Protein AF-A0A7S0ZUS2-F1 (afdb_monomer_lite)

Structure (mmCIF, N/CA/C/O backbone):
data_AF-A0A7S0ZUS2-F1
#
_entry.id   AF-A0A7S0ZUS2-F1
#
loop_
_atom_site.group_PDB
_atom_site.id
_atom_site.type_symbol
_atom_site.label_atom_id
_atom_site.label_alt_id
_atom_site.label_comp_id
_atom_site.label_asym_id
_atom_site.label_entity_id
_atom_site.label_seq_id
_atom_site.pdbx_PDB_ins_code
_atom_site.Cartn_x
_atom_site.Cartn_y
_atom_site.Cartn_z
_atom_site.occupancy
_atom_site.B_iso_or_equiv
_atom_site.auth_seq_id
_atom_site.auth_comp_id
_atom_site.auth_asym_id
_atom_site.auth_atom_id
_atom_site.pdbx_PDB_model_num
ATOM 1 N N . GLY A 1 1 ? -14.903 -11.825 -8.369 1.00 53.22 1 GLY A N 1
ATOM 2 C CA . GLY A 1 1 ? -14.008 -10.663 -8.472 1.00 53.22 1 GLY A CA 1
ATOM 3 C C . GLY A 1 1 ? -14.144 -10.050 -9.844 1.00 53.22 1 GLY A C 1
ATOM 4 O O . GLY A 1 1 ? -14.218 -10.790 -10.822 1.00 53.22 1 GLY A O 1
ATOM 5 N N . GLU A 1 2 ? -14.219 -8.728 -9.891 1.00 61.31 2 GLU A N 1
ATOM 6 C CA . GLU A 1 2 ? -14.241 -7.915 -11.107 1.00 61.31 2 GLU A CA 1
ATOM 7 C C . GLU A 1 2 ? -12.804 -7.613 -11.566 1.00 61.31 2 GLU A C 1
ATOM 9 O O . GLU A 1 2 ? -11.879 -7.609 -10.755 1.00 61.31 2 GLU A O 1
ATOM 14 N N . LYS A 1 3 ? -12.594 -7.421 -12.872 1.00 68.38 3 LYS A N 1
ATOM 15 C CA . LYS A 1 3 ? -11.311 -6.984 -13.438 1.00 68.38 3 LYS A CA 1
ATOM 16 C C . LYS A 1 3 ? -11.538 -5.675 -14.172 1.00 68.38 3 LYS A C 1
ATOM 18 O O . LYS A 1 3 ? -12.386 -5.637 -15.059 1.00 68.38 3 LYS A O 1
ATOM 23 N N . PHE A 1 4 ? -10.749 -4.664 -13.844 1.00 72.44 4 PHE A N 1
ATOM 24 C CA . PHE A 1 4 ? -10.819 -3.345 -14.457 1.00 72.44 4 PHE A CA 1
ATOM 25 C C . PHE A 1 4 ? -9.418 -2.759 -14.615 1.00 72.44 4 PHE A C 1
ATOM 27 O O . PHE A 1 4 ? -8.465 -3.209 -13.978 1.00 72.44 4 PHE A O 1
ATOM 34 N N . ASP A 1 5 ? -9.304 -1.776 -15.497 1.00 78.56 5 ASP A N 1
ATOM 35 C CA . ASP A 1 5 ? -8.063 -1.062 -15.763 1.00 78.56 5 ASP A CA 1
ATOM 36 C C . ASP A 1 5 ? -8.089 0.307 -15.088 1.00 78.56 5 ASP A C 1
ATOM 38 O O . ASP A 1 5 ? -9.139 0.944 -15.011 1.00 78.56 5 ASP A O 1
ATOM 42 N N . LEU A 1 6 ? -6.927 0.770 -14.626 1.00 81.50 6 LEU A N 1
ATOM 43 C CA . LEU A 1 6 ? -6.796 2.092 -14.027 1.00 81.50 6 LEU A CA 1
ATOM 44 C C . LEU A 1 6 ? -6.519 3.146 -15.093 1.00 81.50 6 LEU A C 1
ATOM 46 O O . LEU A 1 6 ? -5.533 3.057 -15.828 1.00 81.50 6 LEU A O 1
ATOM 50 N N . TRP A 1 7 ? -7.352 4.179 -15.110 1.00 83.12 7 TRP A N 1
ATOM 51 C CA . TRP A 1 7 ? -7.191 5.347 -15.976 1.00 83.12 7 TRP A CA 1
ATOM 52 C C . TRP A 1 7 ? -7.196 6.659 -15.190 1.00 83.12 7 TRP A C 1
ATOM 54 O O . TRP A 1 7 ? -6.573 7.638 -15.603 1.00 83.12 7 TRP A O 1
ATOM 64 N N . LYS A 1 8 ? -7.848 6.682 -14.023 1.00 87.12 8 LYS A N 1
ATOM 65 C CA . LYS A 1 8 ? -7.823 7.811 -13.097 1.00 87.12 8 LYS A CA 1
ATOM 66 C C . LYS A 1 8 ? -6.489 7.856 -12.351 1.00 87.12 8 LYS A C 1
ATOM 68 O O . LYS A 1 8 ? -6.209 7.004 -11.513 1.00 87.12 8 LYS A O 1
ATOM 73 N N . LEU A 1 9 ? -5.689 8.876 -12.651 1.00 90.56 9 LEU A N 1
ATOM 74 C CA . LEU A 1 9 ? -4.400 9.130 -12.006 1.00 90.56 9 LEU A CA 1
ATOM 75 C C . LEU A 1 9 ? -4.561 9.805 -10.633 1.00 90.56 9 LEU A C 1
ATOM 77 O O . LEU A 1 9 ? -5.569 10.461 -10.359 1.00 90.56 9 LEU A O 1
ATOM 81 N N . GLY A 1 10 ? -3.520 9.704 -9.809 1.00 94.44 10 GLY A N 1
ATOM 82 C CA . GLY A 1 10 ? -3.451 10.278 -8.469 1.00 94.44 10 GLY A CA 1
ATOM 83 C C . GLY A 1 10 ? -4.029 9.368 -7.387 1.00 94.44 10 GLY A C 1
ATOM 84 O O . GLY A 1 10 ? -4.270 8.180 -7.600 1.00 94.44 10 GLY A O 1
ATOM 85 N N . TRP A 1 11 ? -4.238 9.936 -6.200 1.00 95.62 11 TRP A N 1
ATOM 86 C CA . TRP A 1 11 ? -4.764 9.206 -5.050 1.00 95.62 11 TRP A CA 1
ATOM 87 C C . TRP A 1 11 ? -6.222 8.803 -5.251 1.00 95.62 11 TRP A C 1
ATOM 89 O O . TRP A 1 11 ? -7.086 9.643 -5.509 1.00 95.62 11 TRP A O 1
ATOM 99 N N . SER A 1 12 ? -6.486 7.510 -5.097 1.00 93.81 12 SER A N 1
ATOM 100 C CA . SER A 1 12 ? -7.824 6.929 -5.180 1.00 93.81 12 SER A CA 1
ATOM 101 C C . SER A 1 12 ? -8.050 5.903 -4.077 1.00 93.81 12 SER A C 1
ATOM 103 O O . SER A 1 12 ? -7.110 5.260 -3.612 1.00 93.81 12 SER A O 1
ATOM 105 N N . THR A 1 13 ? -9.304 5.757 -3.652 1.00 94.50 13 THR A N 1
ATOM 106 C CA . THR A 1 13 ? -9.701 4.821 -2.594 1.00 94.50 13 THR A CA 1
ATOM 107 C C . THR A 1 13 ? -9.953 3.436 -3.177 1.00 94.50 13 THR A C 1
ATOM 109 O O . THR A 1 13 ? -10.892 3.232 -3.945 1.00 94.50 13 THR A O 1
ATOM 112 N N . PHE A 1 14 ? -9.123 2.474 -2.781 1.00 92.75 14 PHE A N 1
ATOM 113 C CA . PHE A 1 14 ? -9.268 1.072 -3.168 1.00 92.75 14 PHE A CA 1
ATOM 114 C C . PHE A 1 14 ? -10.209 0.340 -2.227 1.00 92.75 14 PHE A C 1
ATOM 116 O O . PHE A 1 14 ? -11.041 -0.432 -2.689 1.00 92.75 14 PHE A O 1
ATOM 123 N N . LEU A 1 15 ? -10.109 0.612 -0.927 1.00 93.81 15 LEU A N 1
ATOM 124 C CA . LEU A 1 15 ? -10.977 0.021 0.080 1.00 93.81 15 LEU A CA 1
ATOM 125 C C . LEU A 1 15 ? -11.274 1.032 1.184 1.00 93.81 15 LEU A C 1
ATOM 127 O O . LEU A 1 15 ? -10.367 1.734 1.630 1.00 93.81 15 LEU A O 1
ATOM 131 N N . GLN A 1 16 ? -12.516 1.057 1.660 1.00 95.25 16 GLN A N 1
ATOM 132 C CA . GLN A 1 16 ? -12.893 1.770 2.876 1.00 95.25 16 GLN A CA 1
ATOM 133 C C . GLN A 1 16 ? -13.862 0.944 3.724 1.00 95.25 16 GLN A C 1
ATOM 135 O O . GLN A 1 16 ? -14.785 0.326 3.195 1.00 95.25 16 GLN A O 1
ATOM 140 N N . VAL A 1 17 ? -13.677 0.971 5.041 1.00 94.88 17 VAL A N 1
ATOM 141 C CA . VAL A 1 17 ? -14.567 0.361 6.030 1.00 94.88 17 VAL A CA 1
ATOM 142 C C . VAL A 1 17 ? -14.932 1.411 7.079 1.00 94.88 17 VAL A C 1
ATOM 144 O O . VAL A 1 17 ? -14.016 1.963 7.690 1.00 94.88 17 VAL A O 1
ATOM 147 N N . PRO A 1 18 ? -16.224 1.674 7.334 1.00 94.19 18 PRO A N 1
ATOM 148 C CA . PRO A 1 18 ? -17.371 1.305 6.499 1.00 94.19 18 PRO A CA 1
ATOM 149 C C . PRO A 1 18 ? -17.374 2.057 5.150 1.00 94.19 18 PRO A C 1
ATOM 151 O O . PRO A 1 18 ? -16.659 3.044 4.967 1.00 94.19 18 PRO A O 1
ATOM 154 N N . GLN A 1 19 ? -18.213 1.613 4.207 1.00 91.31 19 GLN A N 1
ATOM 155 C CA . GLN A 1 19 ? -18.373 2.210 2.871 1.00 91.31 19 GLN A CA 1
ATOM 156 C C . GLN A 1 19 ? -18.590 3.723 2.932 1.00 91.31 19 GLN A C 1
ATOM 158 O O . GLN A 1 19 ? -18.008 4.469 2.153 1.00 91.31 19 GLN A O 1
ATOM 163 N N . GLN A 1 20 ? -19.423 4.171 3.867 1.00 88.19 20 GLN A N 1
ATOM 164 C CA . GLN A 1 20 ? -19.681 5.579 4.115 1.00 88.19 20 GLN A CA 1
ATOM 165 C C . GLN A 1 20 ? -19.354 5.874 5.568 1.00 88.19 20 GLN A C 1
ATOM 167 O O . GLN A 1 20 ? -19.869 5.217 6.470 1.00 88.19 20 GLN A O 1
ATOM 172 N N . ALA A 1 21 ? -18.496 6.863 5.770 1.00 87.69 21 ALA A N 1
ATOM 173 C CA . ALA A 1 21 ? -18.167 7.408 7.072 1.00 87.69 21 ALA A CA 1
ATOM 174 C C . ALA A 1 21 ? -18.732 8.831 7.142 1.00 87.69 21 ALA A C 1
ATOM 176 O O . ALA A 1 21 ? -18.602 9.593 6.182 1.00 87.69 21 ALA A O 1
ATOM 177 N N . GLU A 1 22 ? -19.392 9.179 8.246 1.00 85.44 22 GLU A N 1
ATOM 178 C CA . GLU A 1 22 ? -19.911 10.538 8.450 1.00 85.44 22 GLU A CA 1
ATOM 179 C C . GLU A 1 22 ? -18.778 11.510 8.794 1.00 85.44 22 GLU A C 1
ATOM 181 O O . GLU A 1 22 ? -18.793 12.672 8.385 1.00 85.44 22 GLU A O 1
ATOM 186 N N . THR A 1 23 ? -17.773 11.016 9.518 1.00 87.19 23 THR A N 1
ATOM 187 C CA . THR A 1 23 ? -16.556 11.740 9.873 1.00 87.19 23 THR A CA 1
ATOM 188 C C . THR A 1 23 ? -15.317 10.875 9.651 1.00 87.19 23 THR A C 1
ATOM 190 O O . THR A 1 23 ? -15.394 9.647 9.640 1.00 87.19 23 THR A O 1
ATOM 193 N N . ASP A 1 24 ? -14.142 11.502 9.551 1.00 82.38 24 ASP A N 1
ATOM 194 C CA . ASP A 1 24 ? -12.864 10.781 9.420 1.00 82.38 24 ASP A CA 1
ATOM 195 C C . ASP A 1 24 ? -12.597 9.819 10.594 1.00 82.38 24 ASP A C 1
ATOM 197 O O . ASP A 1 24 ? -11.909 8.814 10.432 1.00 82.38 24 ASP A O 1
ATOM 201 N N . ASN A 1 25 ? -13.174 10.085 11.773 1.00 84.75 25 ASN A N 1
ATOM 202 C CA . ASN A 1 25 ? -13.042 9.217 12.946 1.00 84.75 25 ASN A CA 1
ATOM 203 C C . ASN A 1 25 ? -13.859 7.921 12.831 1.00 84.75 25 ASN A C 1
ATOM 205 O O . ASN A 1 25 ? -13.558 6.950 13.526 1.00 84.75 25 ASN A O 1
ATOM 209 N N . ASP A 1 26 ? -14.875 7.897 11.966 1.00 90.94 26 ASP A N 1
ATOM 210 C CA . ASP A 1 26 ? -15.717 6.718 11.743 1.00 90.94 26 ASP A CA 1
ATOM 211 C C . ASP A 1 26 ? -15.072 5.736 10.757 1.00 90.94 26 ASP A C 1
ATOM 213 O O . ASP A 1 26 ? -15.492 4.582 10.655 1.00 90.94 26 ASP A O 1
ATOM 217 N N . VAL A 1 27 ? -14.021 6.173 10.055 1.00 94.19 27 VAL A N 1
ATOM 218 C CA . VAL A 1 27 ? -13.238 5.332 9.154 1.00 94.19 27 VAL A CA 1
ATOM 219 C C . VAL A 1 27 ? -12.406 4.351 9.979 1.00 94.19 27 VAL A C 1
ATOM 221 O O . VAL A 1 27 ? -11.473 4.712 10.698 1.00 94.19 27 VAL A O 1
ATOM 224 N N . LYS A 1 28 ? -12.743 3.070 9.865 1.00 95.25 28 LYS A N 1
ATOM 225 C CA . LYS A 1 28 ? -12.054 1.956 10.522 1.00 95.25 28 LYS A CA 1
ATOM 226 C C . LYS A 1 28 ? -10.822 1.528 9.756 1.00 95.25 28 LYS A C 1
ATOM 228 O O . LYS A 1 28 ? -9.754 1.413 10.349 1.00 95.25 28 LYS A O 1
ATOM 233 N N . LEU A 1 29 ? -10.962 1.375 8.446 1.00 95.81 29 LEU A N 1
ATOM 234 C CA . LEU A 1 29 ? -9.872 1.042 7.542 1.00 95.81 29 LEU A CA 1
ATOM 235 C C . LEU A 1 29 ? -10.039 1.830 6.249 1.00 95.81 29 LEU A C 1
ATOM 237 O O . LEU A 1 29 ? -11.119 1.856 5.667 1.00 95.81 29 LEU A O 1
ATOM 241 N N . LEU A 1 30 ? -8.959 2.435 5.784 1.00 96.38 30 LEU A N 1
ATOM 242 C CA . LEU A 1 30 ? -8.878 3.117 4.507 1.00 96.38 30 LEU A CA 1
ATOM 243 C C . LEU A 1 30 ? -7.597 2.681 3.809 1.00 96.38 30 LEU A C 1
ATOM 245 O O . LEU A 1 30 ? -6.512 2.811 4.368 1.00 96.38 30 LEU A O 1
ATOM 249 N N . ILE A 1 31 ? -7.736 2.181 2.585 1.00 96.88 31 ILE A N 1
ATOM 250 C CA . ILE A 1 31 ? -6.628 1.817 1.706 1.00 96.88 31 ILE A CA 1
ATOM 251 C C . ILE A 1 31 ? -6.726 2.688 0.462 1.00 96.88 31 ILE A C 1
ATOM 253 O O . ILE A 1 31 ? -7.666 2.574 -0.331 1.00 96.88 31 ILE A O 1
ATOM 257 N N . GLN A 1 32 ? -5.740 3.558 0.284 1.00 97.00 32 GLN A N 1
ATOM 258 C CA . GLN A 1 32 ? -5.619 4.427 -0.877 1.00 97.00 32 GLN A CA 1
ATOM 259 C C . GLN A 1 32 ? -4.384 4.060 -1.684 1.00 97.00 32 GLN A C 1
ATOM 261 O O . GLN A 1 32 ? -3.355 3.678 -1.132 1.00 97.00 32 GLN A O 1
ATOM 266 N N . GLY A 1 33 ? -4.484 4.212 -2.997 1.00 96.69 33 GLY A N 1
ATOM 267 C CA . GLY A 1 33 ? -3.384 3.998 -3.923 1.00 96.69 33 GLY A CA 1
ATOM 268 C C . GLY A 1 33 ? -3.118 5.254 -4.741 1.00 96.69 33 GLY A C 1
ATOM 269 O O . GLY A 1 33 ? -4.060 5.877 -5.233 1.00 96.69 33 GLY A O 1
ATOM 270 N N . ASN A 1 34 ? -1.849 5.629 -4.887 1.00 96.44 34 ASN A N 1
ATOM 271 C CA . ASN A 1 34 ? -1.426 6.665 -5.820 1.00 96.44 34 ASN A CA 1
ATOM 272 C C . ASN A 1 34 ? -1.200 6.038 -7.194 1.00 96.44 34 ASN A C 1
ATOM 274 O O . ASN A 1 34 ? -0.233 5.301 -7.402 1.00 96.44 34 ASN A O 1
ATOM 278 N N . VAL A 1 35 ? -2.097 6.344 -8.122 1.00 93.12 35 VAL A N 1
ATOM 279 C CA . VAL A 1 35 ? -2.081 5.805 -9.476 1.00 93.12 35 VAL A CA 1
ATOM 280 C C . VAL A 1 35 ? -1.218 6.689 -10.375 1.00 93.12 35 VAL A C 1
ATOM 282 O O . VAL A 1 35 ? -1.471 7.887 -10.513 1.00 93.12 35 VAL A O 1
ATOM 285 N N . GLN A 1 36 ? -0.210 6.102 -11.013 1.00 91.00 36 GLN A N 1
ATOM 286 C CA . GLN A 1 36 ? 0.693 6.778 -11.940 1.00 91.00 36 GLN A CA 1
ATOM 287 C C . GLN A 1 36 ? 0.546 6.219 -13.351 1.00 91.00 36 GLN A C 1
ATOM 289 O O . GLN A 1 36 ? 0.242 5.044 -13.560 1.00 91.00 36 GLN A O 1
ATOM 294 N N . ARG A 1 37 ? 0.752 7.085 -14.346 1.00 87.94 37 ARG A N 1
ATOM 295 C CA . ARG A 1 37 ? 0.717 6.684 -15.755 1.00 87.94 37 ARG A CA 1
ATOM 296 C C . ARG A 1 37 ? 1.811 5.652 -16.012 1.00 87.94 37 ARG A C 1
ATOM 298 O O . ARG A 1 37 ? 2.938 5.855 -15.574 1.00 87.94 37 ARG A O 1
ATOM 305 N N . PHE A 1 38 ? 1.485 4.613 -16.777 1.00 83.25 38 PHE A N 1
ATOM 306 C CA . PHE A 1 38 ? 2.446 3.613 -17.233 1.00 83.25 38 PHE A CA 1
ATOM 307 C C . PHE A 1 38 ? 3.691 4.245 -17.872 1.00 83.25 38 PHE A C 1
ATOM 309 O 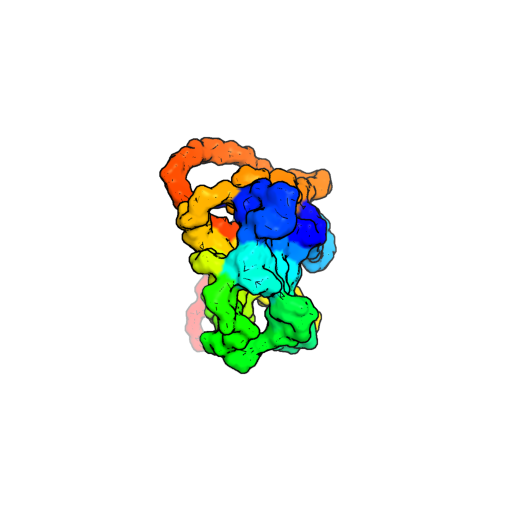O . PHE A 1 38 ? 3.595 5.245 -18.589 1.00 83.25 38 PHE A O 1
ATOM 316 N N . TRP A 1 39 ? 4.864 3.666 -17.619 1.00 75.50 39 TRP A N 1
ATOM 317 C CA . TRP A 1 39 ? 6.116 4.163 -18.186 1.00 75.50 39 TRP A CA 1
ATOM 318 C C . TRP A 1 39 ? 6.195 3.908 -19.698 1.00 75.50 39 TRP A C 1
ATOM 320 O O . TRP A 1 39 ? 5.766 2.878 -20.213 1.00 75.50 39 TRP A O 1
ATOM 330 N N . GLY A 1 40 ? 6.804 4.843 -20.427 1.00 73.19 40 GLY A N 1
ATOM 331 C CA . GLY A 1 40 ? 6.972 4.760 -21.880 1.00 73.19 40 GLY A CA 1
ATOM 332 C C . GLY A 1 40 ? 5.994 5.640 -22.660 1.00 73.19 40 GLY A C 1
ATOM 333 O O . GLY A 1 40 ? 5.411 6.578 -22.126 1.00 73.19 40 GLY A O 1
ATOM 334 N N . SER A 1 41 ? 5.876 5.376 -23.962 1.00 73.12 41 SER A N 1
ATOM 335 C CA . SER A 1 41 ? 5.109 6.201 -24.907 1.00 73.12 41 SER A CA 1
ATOM 336 C C . SER A 1 41 ? 3.747 5.617 -25.293 1.00 73.12 41 SER A C 1
ATOM 338 O O . SER A 1 41 ? 3.080 6.167 -26.167 1.00 73.12 41 SER A O 1
ATOM 3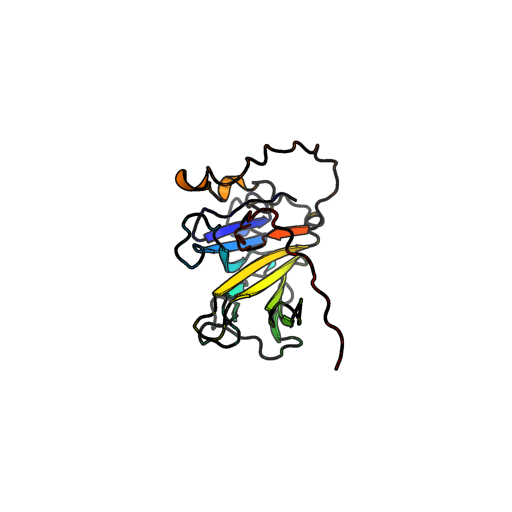40 N N . ASP A 1 42 ? 3.342 4.494 -24.694 1.00 78.44 42 ASP A N 1
ATOM 341 C CA . ASP A 1 42 ? 2.039 3.888 -24.966 1.00 78.44 42 ASP A CA 1
ATOM 342 C C . ASP A 1 42 ? 0.960 4.581 -24.126 1.00 78.44 42 ASP A C 1
ATOM 344 O O . ASP A 1 42 ? 0.769 4.279 -22.949 1.00 78.44 42 ASP A O 1
ATOM 348 N N . GLU A 1 43 ? 0.257 5.535 -24.735 1.00 76.56 43 GLU A N 1
ATOM 349 C CA . GLU A 1 43 ? -0.847 6.263 -24.096 1.00 76.56 43 GLU A CA 1
ATOM 350 C C . GLU A 1 43 ? -2.031 5.354 -23.729 1.00 76.56 43 GLU A C 1
ATOM 352 O O . GLU A 1 43 ? -2.868 5.748 -22.918 1.00 76.56 43 GLU A O 1
ATOM 357 N N . CYS A 1 44 ? -2.070 4.132 -24.275 1.00 80.62 44 CYS A N 1
ATOM 358 C CA . CYS A 1 44 ? -3.104 3.134 -24.032 1.00 80.62 44 CYS A CA 1
ATOM 359 C C . CYS A 1 44 ? -2.691 2.039 -23.045 1.00 80.62 44 CYS A C 1
ATOM 361 O O . CYS A 1 44 ? -3.454 1.089 -22.828 1.00 80.62 44 CYS A O 1
ATOM 363 N N . ALA A 1 45 ? -1.508 2.144 -22.440 1.00 78.12 45 ALA A N 1
ATOM 364 C CA . ALA A 1 45 ? -1.134 1.262 -21.350 1.00 78.12 45 ALA A CA 1
ATOM 365 C C . ALA A 1 45 ? -1.879 1.665 -20.059 1.00 78.12 45 ALA A C 1
ATOM 367 O O . ALA A 1 45 ? -1.926 2.853 -19.724 1.00 78.12 45 ALA A O 1
ATOM 368 N N . PRO A 1 46 ? -2.470 0.697 -19.332 1.00 75.75 46 PRO A N 1
ATOM 369 C CA . PRO A 1 46 ? -3.178 0.982 -18.091 1.00 75.75 46 PRO A CA 1
ATOM 370 C C . PRO A 1 46 ? -2.210 1.522 -17.035 1.00 75.75 46 PRO A C 1
ATOM 372 O O . PRO A 1 46 ? -1.055 1.103 -16.963 1.00 75.75 46 PRO A O 1
ATOM 375 N N . ALA A 1 47 ? -2.690 2.452 -16.215 1.00 88.00 47 ALA A N 1
ATOM 376 C CA . ALA A 1 47 ? -1.919 3.022 -15.121 1.00 88.00 47 ALA A CA 1
ATOM 377 C C . ALA A 1 47 ? -1.578 1.966 -14.050 1.00 88.00 47 ALA A C 1
ATOM 379 O O . ALA A 1 47 ? -2.183 0.894 -13.992 1.00 88.00 47 ALA A O 1
ATOM 380 N N . PHE A 1 48 ? -0.610 2.277 -13.191 1.00 89.31 48 PHE A N 1
ATOM 381 C CA . PHE A 1 48 ? -0.121 1.380 -12.141 1.00 89.31 48 PHE A CA 1
ATOM 382 C C . PHE A 1 48 ? -0.108 2.074 -10.778 1.00 89.31 48 PHE A C 1
ATOM 384 O O . PHE A 1 48 ? -0.227 3.298 -10.695 1.00 89.31 48 PHE A O 1
ATOM 391 N N . LEU A 1 49 ? 0.041 1.300 -9.703 1.00 92.94 49 LEU A N 1
ATOM 392 C CA . LEU A 1 49 ? 0.198 1.849 -8.358 1.00 92.94 49 LEU A CA 1
ATOM 393 C C . LEU A 1 49 ? 1.662 2.090 -8.009 1.00 92.94 49 LEU A C 1
ATOM 395 O O . LEU A 1 49 ? 2.462 1.161 -8.014 1.00 92.94 49 LEU A O 1
ATOM 399 N N . ASP A 1 50 ? 1.976 3.329 -7.647 1.00 94.38 50 ASP A N 1
ATOM 400 C CA . ASP A 1 50 ? 3.307 3.737 -7.178 1.00 94.38 50 ASP A CA 1
ATOM 401 C C . ASP A 1 50 ? 3.396 3.741 -5.644 1.00 94.38 50 ASP A C 1
ATOM 403 O O . ASP A 1 50 ? 4.423 3.431 -5.041 1.00 94.38 50 ASP A O 1
ATOM 407 N N . GLN A 1 51 ? 2.299 4.106 -4.976 1.00 97.31 51 GLN A N 1
ATOM 408 C CA . GLN A 1 51 ? 2.251 4.186 -3.518 1.00 97.31 51 GLN A CA 1
ATOM 409 C C . GLN A 1 51 ? 0.940 3.652 -2.980 1.00 97.31 51 GLN A C 1
ATOM 411 O O . GLN A 1 51 ? -0.106 3.802 -3.611 1.00 97.31 51 GLN A O 1
ATOM 416 N N . VAL A 1 52 ? 1.003 3.098 -1.775 1.00 97.94 52 VAL A N 1
ATOM 417 C CA . VAL A 1 52 ? -0.163 2.682 -0.998 1.00 97.94 52 VAL A CA 1
ATOM 418 C C . VAL A 1 52 ? -0.134 3.406 0.338 1.00 97.94 52 VAL A C 1
ATOM 420 O O . VAL A 1 52 ? 0.912 3.487 0.976 1.00 97.94 52 VAL A O 1
ATOM 423 N N . HIS A 1 53 ? -1.273 3.947 0.752 1.00 98.19 53 HIS A N 1
ATOM 424 C CA . HIS A 1 53 ? -1.468 4.591 2.043 1.00 98.19 53 HIS A CA 1
ATOM 425 C C . HIS A 1 53 ? -2.600 3.886 2.787 1.00 98.19 53 HIS A C 1
ATOM 427 O O . HIS A 1 53 ? -3.686 3.703 2.236 1.00 98.19 53 HIS A O 1
ATOM 433 N N . ILE A 1 54 ? -2.325 3.471 4.022 1.00 97.75 54 ILE A N 1
ATOM 434 C CA . ILE A 1 54 ? -3.240 2.717 4.874 1.00 97.75 54 ILE A CA 1
ATOM 435 C C . ILE A 1 54 ? -3.416 3.474 6.188 1.00 97.75 54 ILE A C 1
ATOM 437 O O . ILE A 1 54 ? -2.437 3.837 6.845 1.00 97.75 54 ILE A O 1
ATOM 441 N N . SER A 1 55 ? -4.668 3.721 6.560 1.00 96.56 55 SER A N 1
ATOM 442 C CA . SER A 1 55 ? -5.041 4.454 7.772 1.00 96.56 55 SER A CA 1
ATOM 443 C C . SER A 1 55 ? -6.410 4.012 8.302 1.00 96.56 55 SER A C 1
ATOM 445 O O . SER A 1 55 ? -7.070 3.149 7.722 1.00 96.56 55 SER A O 1
ATOM 447 N N . GLY A 1 56 ? -6.833 4.600 9.422 1.00 94.81 56 GLY A N 1
ATOM 448 C CA . GLY A 1 56 ? -8.139 4.371 10.045 1.00 94.81 56 GLY A CA 1
ATOM 449 C C . GLY A 1 56 ? -8.024 4.027 11.528 1.00 94.81 56 GLY A C 1
ATOM 450 O O . GLY A 1 56 ? -6.932 3.808 12.057 1.00 94.81 56 GLY A O 1
ATOM 451 N N . SER A 1 57 ? -9.157 3.983 12.224 1.00 94.75 57 SER A N 1
ATOM 452 C CA . SER A 1 57 ? -9.184 3.708 13.665 1.00 94.75 57 SER A CA 1
ATOM 453 C C . SER A 1 57 ? -8.720 2.290 14.023 1.00 94.75 57 SER A C 1
ATOM 455 O O . SER A 1 57 ? -8.139 2.102 15.093 1.00 94.75 57 SER A O 1
ATOM 457 N N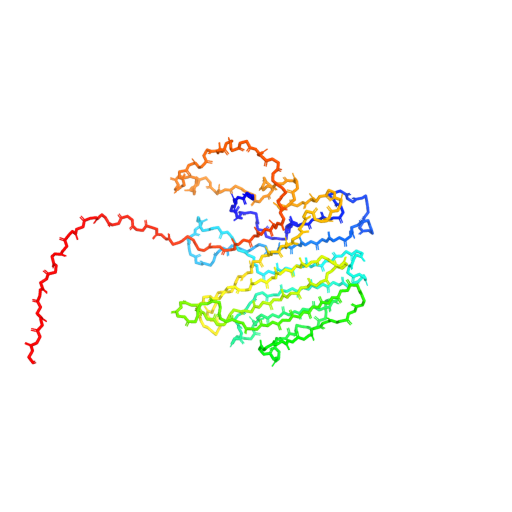 . TRP A 1 58 ? -8.866 1.303 13.127 1.00 94.94 58 TRP A N 1
ATOM 458 C CA . TRP A 1 58 ? -8.309 -0.042 13.326 1.00 94.94 58 TRP A CA 1
ATOM 459 C C . TRP A 1 58 ? -6.787 -0.076 13.292 1.00 94.94 58 TRP A C 1
ATOM 461 O O . TRP A 1 58 ? -6.207 -0.973 13.888 1.00 94.94 58 TRP A O 1
ATOM 471 N N . ALA A 1 59 ? -6.134 0.916 12.683 1.00 94.06 59 ALA A N 1
ATOM 472 C CA . ALA A 1 59 ? -4.683 1.061 12.747 1.00 94.06 59 ALA A CA 1
ATOM 473 C C . ALA A 1 59 ? -4.204 1.707 14.062 1.00 94.06 59 ALA A C 1
ATOM 475 O O . ALA A 1 59 ? -3.015 1.961 14.224 1.00 94.06 59 ALA A O 1
ATOM 476 N N . GLY A 1 60 ? -5.099 2.014 15.011 1.00 91.19 60 GLY A N 1
ATOM 477 C CA . GLY A 1 60 ? -4.720 2.588 16.305 1.00 91.19 60 GLY A CA 1
ATOM 478 C C . GLY A 1 60 ? -4.076 3.974 16.193 1.00 91.19 60 GLY A C 1
ATOM 479 O O . GLY A 1 60 ? -3.104 4.254 16.891 1.00 91.19 60 GLY A O 1
ATOM 480 N N . ASN A 1 61 ? -4.602 4.832 15.311 1.00 86.94 61 ASN A N 1
ATOM 481 C CA . ASN A 1 61 ? -4.052 6.151 14.951 1.00 86.94 61 ASN A CA 1
ATOM 482 C C . ASN A 1 61 ? -2.679 6.116 14.262 1.00 86.94 61 ASN A C 1
ATOM 484 O O . ASN A 1 61 ? -2.024 7.154 14.167 1.00 86.94 61 ASN A O 1
ATOM 488 N N . ARG A 1 62 ? -2.248 4.950 13.776 1.00 95.38 62 ARG A N 1
ATOM 489 C CA . ARG A 1 62 ? -1.069 4.842 12.920 1.00 95.38 62 ARG A CA 1
ATOM 490 C C . ARG A 1 62 ? -1.433 5.069 11.465 1.00 95.38 62 ARG A C 1
ATOM 492 O O . ARG A 1 62 ? -2.527 4.711 11.024 1.00 95.38 62 ARG A O 1
ATOM 499 N N . THR A 1 63 ? -0.489 5.607 10.708 1.00 96.94 63 THR A N 1
ATOM 500 C CA . THR A 1 63 ? -0.554 5.600 9.246 1.00 96.94 63 THR A CA 1
ATOM 501 C C . THR A 1 63 ? 0.623 4.834 8.675 1.00 96.94 63 THR A C 1
ATOM 503 O O . THR A 1 63 ? 1.747 4.916 9.173 1.00 96.94 63 THR A O 1
ATOM 506 N N . VAL A 1 64 ? 0.365 4.067 7.620 1.00 98.12 64 VAL A N 1
ATOM 507 C CA . VAL A 1 64 ? 1.391 3.289 6.928 1.00 98.12 64 VAL A CA 1
ATOM 508 C C . VAL A 1 64 ? 1.407 3.703 5.470 1.00 98.12 64 VAL A C 1
ATOM 510 O O . VAL A 1 64 ? 0.373 3.698 4.805 1.00 98.12 64 VAL A O 1
ATOM 513 N N . GLN A 1 65 ? 2.584 4.054 4.963 1.00 98.31 65 GLN A N 1
ATOM 514 C CA . GLN A 1 65 ? 2.790 4.360 3.556 1.00 98.31 65 GLN A CA 1
ATOM 515 C C . GLN A 1 65 ? 3.847 3.434 2.968 1.00 98.31 65 GLN A C 1
ATOM 517 O O . GLN A 1 65 ? 4.922 3.260 3.538 1.00 98.31 65 GLN A O 1
ATOM 522 N N . ILE A 1 66 ? 3.537 2.847 1.819 1.00 98.06 66 ILE A N 1
ATOM 523 C CA . ILE A 1 66 ? 4.397 1.909 1.102 1.00 98.06 66 ILE A CA 1
ATOM 524 C C . ILE A 1 66 ? 4.710 2.521 -0.254 1.00 98.06 66 ILE A C 1
ATOM 526 O O . ILE A 1 66 ? 3.817 3.027 -0.933 1.00 98.06 66 ILE A O 1
ATOM 530 N N . PHE A 1 67 ? 5.984 2.492 -0.625 1.00 97.19 67 PHE A N 1
ATOM 531 C CA . PHE A 1 67 ? 6.505 3.086 -1.850 1.00 97.19 67 PHE A CA 1
ATOM 532 C C . PHE A 1 67 ? 7.064 1.983 -2.742 1.00 97.19 67 PHE A C 1
ATOM 534 O O . PHE A 1 67 ? 7.826 1.149 -2.249 1.00 97.19 67 PHE A O 1
ATOM 541 N N . SER A 1 68 ? 6.737 1.995 -4.035 1.00 94.19 68 SER A N 1
ATOM 542 C CA . SER A 1 68 ? 7.455 1.173 -5.007 1.00 94.19 68 SER A CA 1
ATOM 543 C C . SER A 1 68 ? 8.857 1.705 -5.266 1.00 94.19 68 SER A C 1
ATOM 545 O O . SER A 1 68 ? 9.117 2.907 -5.204 1.00 94.19 68 SER A O 1
ATOM 547 N N . GLY A 1 69 ? 9.760 0.793 -5.605 1.00 91.88 69 GLY A N 1
ATOM 548 C CA . GLY A 1 69 ? 11.115 1.114 -6.011 1.00 91.88 69 GLY A CA 1
ATOM 549 C C . GLY A 1 69 ? 12.008 -0.117 -6.095 1.00 91.88 69 GLY A C 1
ATOM 550 O O . GLY A 1 69 ? 11.873 -1.049 -5.301 1.00 91.88 69 GLY A O 1
ATOM 551 N N . SER A 1 70 ? 12.968 -0.140 -7.019 1.00 88.81 70 SER A N 1
ATOM 552 C CA . SER A 1 70 ? 13.937 -1.241 -7.071 1.00 88.81 70 SER A CA 1
ATOM 553 C C . SER A 1 70 ? 14.688 -1.380 -5.756 1.00 88.81 70 SER A C 1
ATOM 555 O O . SER A 1 70 ? 15.221 -0.420 -5.214 1.00 88.81 70 SER A O 1
ATOM 557 N N . LEU A 1 71 ? 14.802 -2.609 -5.258 1.00 88.25 71 LEU A N 1
ATOM 558 C CA . LEU A 1 71 ? 15.588 -2.908 -4.056 1.00 88.25 71 LEU A CA 1
ATOM 559 C C . LEU A 1 71 ? 17.053 -2.446 -4.166 1.00 88.25 71 LEU A C 1
ATOM 561 O O . LEU A 1 71 ? 17.719 -2.254 -3.153 1.00 88.25 71 LEU A O 1
ATOM 565 N N . GLU A 1 72 ? 17.534 -2.247 -5.393 1.00 84.44 72 GLU A N 1
ATOM 566 C CA . GLU A 1 72 ? 18.904 -1.867 -5.725 1.00 84.44 72 GLU A CA 1
ATOM 567 C C . GLU A 1 72 ? 19.067 -0.371 -6.058 1.00 84.44 72 GLU A C 1
ATOM 569 O O . GLU A 1 72 ? 20.171 0.033 -6.417 1.00 84.44 72 GLU A O 1
ATOM 574 N N . SER A 1 73 ? 18.000 0.437 -6.004 1.00 85.69 73 SER A N 1
ATOM 575 C CA . SER A 1 73 ? 18.057 1.880 -6.284 1.00 85.69 73 SER A CA 1
ATOM 576 C C . SER A 1 73 ? 18.064 2.735 -5.013 1.00 85.69 73 SER A C 1
ATOM 578 O O . SER A 1 73 ? 17.771 2.280 -3.896 1.00 85.69 73 SER A O 1
ATOM 580 N N . GLU A 1 74 ? 18.381 4.020 -5.177 1.00 85.38 74 GLU A N 1
ATOM 581 C CA . GLU A 1 74 ? 18.215 5.023 -4.122 1.00 85.38 74 GLU A CA 1
AT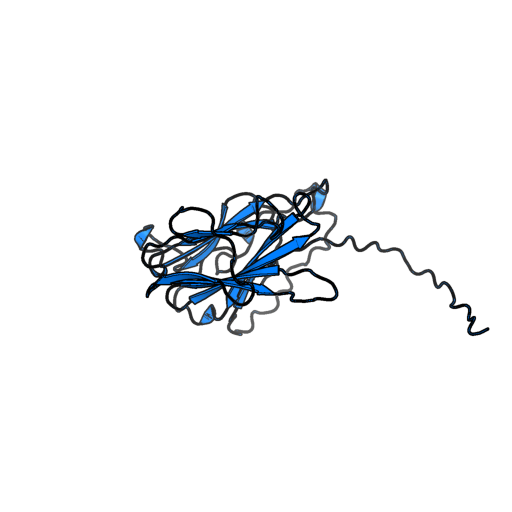OM 582 C C . GLU A 1 74 ? 16.744 5.124 -3.696 1.00 85.38 74 GLU A C 1
ATOM 584 O O . GLU A 1 74 ? 16.428 5.062 -2.501 1.00 85.38 74 GLU A O 1
ATOM 589 N N . ASN A 1 75 ? 15.846 5.171 -4.684 1.00 86.81 75 ASN A N 1
ATOM 590 C CA . ASN A 1 75 ? 14.396 5.130 -4.512 1.00 86.81 75 ASN A CA 1
ATOM 591 C C . ASN A 1 75 ? 13.899 3.683 -4.482 1.00 86.81 75 ASN A C 1
ATOM 593 O O . ASN A 1 75 ? 13.243 3.240 -5.421 1.00 86.81 75 ASN A O 1
ATOM 597 N N . SER A 1 76 ? 14.255 2.943 -3.434 1.00 91.69 76 SER A N 1
ATOM 598 C CA . SER A 1 76 ? 13.862 1.540 -3.286 1.00 91.69 76 SER A CA 1
ATOM 599 C C . SER A 1 76 ? 12.495 1.364 -2.644 1.00 91.69 76 SER A C 1
ATOM 601 O O . SER A 1 76 ? 12.000 2.275 -1.975 1.00 91.69 76 SER A O 1
ATOM 603 N N . PHE A 1 77 ? 11.961 0.141 -2.740 1.00 94.94 77 PHE A N 1
ATOM 604 C CA . PHE A 1 77 ? 10.831 -0.294 -1.933 1.00 94.94 77 PHE A CA 1
ATOM 605 C C . PHE A 1 77 ? 11.063 0.089 -0.475 1.00 94.94 77 PHE A C 1
ATOM 607 O O . PHE A 1 77 ? 12.133 -0.180 0.094 1.00 94.94 77 PHE A O 1
ATOM 614 N N . ALA A 1 78 ? 10.076 0.757 0.107 1.00 96.94 78 ALA A N 1
ATOM 615 C CA . ALA A 1 78 ? 10.184 1.262 1.458 1.00 96.94 78 ALA A CA 1
ATOM 616 C C . ALA A 1 78 ? 8.825 1.373 2.135 1.00 96.94 78 ALA A C 1
ATOM 618 O O . ALA A 1 78 ? 7.797 1.568 1.486 1.00 96.94 78 ALA A O 1
ATOM 619 N N . VAL A 1 79 ? 8.865 1.328 3.461 1.00 98.00 79 VAL A N 1
ATOM 620 C CA . VAL A 1 79 ? 7.725 1.552 4.344 1.00 98.00 79 VAL A CA 1
ATOM 621 C C . VAL A 1 79 ? 8.003 2.787 5.196 1.00 98.00 79 VAL A C 1
ATOM 623 O O . VAL A 1 79 ? 9.101 2.958 5.721 1.00 98.00 79 VAL A O 1
ATOM 626 N N . SER A 1 80 ? 7.021 3.670 5.331 1.00 98.12 80 SER A N 1
ATOM 627 C CA . SER A 1 80 ? 7.026 4.780 6.283 1.00 98.12 80 SER A CA 1
ATOM 628 C C . SER A 1 80 ? 5.855 4.613 7.243 1.00 98.12 80 SER A C 1
ATOM 630 O O . SER A 1 80 ? 4.745 4.288 6.822 1.00 98.12 80 SER A O 1
ATOM 632 N N . ILE A 1 81 ? 6.123 4.830 8.528 1.00 97.94 81 ILE A N 1
ATOM 633 C CA . ILE A 1 81 ? 5.129 4.811 9.601 1.00 97.94 81 ILE A CA 1
ATOM 634 C C . ILE A 1 81 ? 4.959 6.243 10.101 1.00 97.94 81 ILE A C 1
ATOM 636 O O . ILE A 1 81 ? 5.959 6.912 10.366 1.00 97.94 81 ILE A O 1
ATOM 640 N N . ASP A 1 82 ? 3.718 6.711 10.219 1.00 96.75 82 ASP A N 1
ATOM 641 C CA . ASP A 1 82 ? 3.349 8.035 10.739 1.00 96.75 82 ASP A CA 1
ATOM 642 C C . ASP A 1 82 ? 4.054 9.201 10.022 1.00 96.75 82 ASP A C 1
ATOM 644 O O . ASP A 1 82 ? 4.480 10.179 10.639 1.00 96.75 82 ASP A O 1
ATOM 648 N N . ASN A 1 83 ? 4.207 9.089 8.696 1.00 94.75 83 ASN A N 1
ATOM 649 C CA . ASN A 1 83 ? 4.982 10.020 7.859 1.00 94.75 83 ASN A CA 1
ATOM 650 C C . ASN A 1 83 ? 6.458 10.166 8.287 1.00 94.75 83 ASN A C 1
ATOM 652 O O . ASN A 1 83 ? 7.106 11.179 8.013 1.00 94.75 83 ASN A O 1
ATOM 656 N N . GLY A 1 84 ? 6.997 9.159 8.972 1.00 96.69 84 GLY A N 1
ATOM 657 C CA . GLY A 1 84 ? 8.394 9.074 9.361 1.00 96.69 84 GLY A CA 1
ATOM 658 C C . GLY A 1 84 ? 9.341 8.792 8.186 1.00 96.69 84 GLY A C 1
ATOM 659 O O . GLY A 1 84 ? 8.942 8.776 7.014 1.00 96.69 84 GLY A O 1
ATOM 660 N N . PRO A 1 85 ? 10.629 8.545 8.473 1.00 96.69 85 PRO A N 1
ATOM 661 C CA . PRO A 1 85 ? 11.600 8.217 7.437 1.00 96.69 85 PRO A CA 1
ATOM 662 C C . PRO A 1 85 ? 11.231 6.914 6.717 1.00 96.69 85 PRO A C 1
ATOM 664 O O . PRO A 1 85 ? 10.691 5.987 7.318 1.00 96.69 85 PRO A O 1
ATOM 667 N N . ARG A 1 86 ? 11.576 6.836 5.428 1.00 96.31 86 ARG A N 1
ATOM 668 C CA . ARG A 1 86 ? 11.433 5.620 4.619 1.00 96.31 86 ARG A CA 1
ATOM 669 C C . ARG A 1 86 ? 12.392 4.542 5.119 1.00 96.31 86 ARG A C 1
ATOM 671 O O . ARG A 1 86 ? 13.607 4.737 5.114 1.00 96.31 86 ARG A O 1
ATOM 678 N N . GLN A 1 87 ? 11.844 3.406 5.522 1.00 96.50 87 GLN A N 1
ATOM 679 C CA . GLN A 1 87 ? 12.577 2.249 6.015 1.00 96.50 87 GLN A CA 1
ATOM 680 C C . GLN A 1 87 ? 12.600 1.161 4.944 1.00 96.50 87 GLN A C 1
ATOM 682 O O . GLN A 1 87 ? 11.574 0.844 4.345 1.00 96.50 87 GLN A O 1
ATOM 687 N N . LYS A 1 88 ? 13.778 0.585 4.705 1.00 94.88 88 LYS A N 1
ATOM 688 C CA . LYS A 1 88 ? 13.971 -0.523 3.762 1.00 94.88 88 LYS A CA 1
ATOM 689 C C . LYS A 1 88 ? 13.867 -1.859 4.496 1.00 94.88 88 LYS A C 1
ATOM 691 O O . LYS A 1 88 ? 14.097 -1.918 5.703 1.00 94.88 88 LYS A O 1
ATOM 696 N N . ILE A 1 89 ? 13.578 -2.924 3.755 1.00 93.31 89 ILE A N 1
ATOM 697 C CA . ILE A 1 89 ? 13.702 -4.295 4.261 1.00 93.31 89 ILE A CA 1
ATOM 698 C C . ILE A 1 89 ? 15.190 -4.549 4.553 1.00 93.31 89 ILE A C 1
ATOM 700 O O . ILE A 1 89 ? 16.030 -4.377 3.670 1.00 93.31 89 ILE A O 1
ATOM 704 N N . GLN A 1 90 ? 15.515 -4.888 5.800 1.00 89.81 90 GLN A N 1
ATOM 705 C CA . GLN A 1 90 ? 16.889 -5.129 6.266 1.00 89.81 90 GLN A CA 1
ATOM 706 C C . GLN A 1 90 ? 17.251 -6.617 6.243 1.00 89.81 90 GLN A C 1
ATOM 708 O O . GLN A 1 90 ? 18.406 -6.968 6.018 1.00 89.81 90 GLN A O 1
ATOM 713 N N . ASP A 1 91 ? 16.253 -7.471 6.455 1.00 89.25 91 ASP A N 1
ATOM 714 C CA . ASP A 1 91 ? 16.333 -8.925 6.402 1.00 89.25 91 ASP A CA 1
ATOM 715 C C . ASP A 1 91 ? 15.320 -9.441 5.373 1.00 89.25 91 ASP A C 1
ATOM 717 O O . ASP A 1 91 ? 14.122 -9.150 5.471 1.00 89.25 91 ASP A O 1
ATOM 721 N N . ALA A 1 92 ? 15.821 -10.171 4.374 1.00 86.88 92 ALA A N 1
ATOM 722 C CA . ALA A 1 92 ? 15.031 -10.710 3.272 1.00 86.88 92 ALA A CA 1
ATOM 723 C C . ALA A 1 92 ? 13.980 -11.720 3.751 1.00 86.88 92 ALA A C 1
ATOM 725 O O . ALA A 1 92 ? 12.884 -11.755 3.188 1.00 86.88 92 ALA A O 1
ATOM 726 N N . ASP A 1 93 ? 14.283 -12.475 4.811 1.00 87.31 93 ASP A N 1
ATOM 727 C CA . ASP A 1 93 ? 13.368 -13.463 5.387 1.00 87.31 93 ASP A CA 1
ATOM 728 C C . ASP A 1 93 ? 12.284 -12.803 6.259 1.00 87.31 93 ASP A C 1
ATOM 730 O O . ASP A 1 93 ? 11.255 -13.417 6.549 1.00 87.31 93 ASP A O 1
ATOM 734 N N . GLY A 1 94 ? 12.477 -11.538 6.651 1.00 92.12 94 GLY A N 1
ATOM 735 C CA . GLY A 1 94 ? 11.485 -10.776 7.401 1.00 92.12 94 GLY A CA 1
ATOM 736 C C . GLY A 1 94 ? 12.048 -9.569 8.142 1.00 92.12 94 GLY A C 1
ATOM 737 O O . GLY A 1 94 ? 12.846 -9.690 9.062 1.00 92.12 94 GLY A O 1
ATOM 738 N N . THR A 1 95 ? 11.541 -8.383 7.825 1.00 95.94 95 THR A N 1
ATOM 739 C CA . THR A 1 95 ? 11.788 -7.138 8.562 1.00 95.94 95 THR A CA 1
ATOM 740 C C . THR A 1 95 ? 10.493 -6.650 9.187 1.00 95.94 95 THR A C 1
ATOM 742 O O . THR A 1 95 ? 9.528 -6.389 8.476 1.00 95.94 95 THR A O 1
ATOM 745 N N . THR A 1 96 ? 10.459 -6.483 10.507 1.00 97.44 96 THR A N 1
ATOM 746 C CA . THR A 1 96 ? 9.312 -5.859 11.186 1.00 97.44 96 THR A CA 1
ATOM 747 C C . THR A 1 96 ? 9.509 -4.346 11.234 1.00 97.44 96 THR A C 1
ATOM 749 O O . THR A 1 96 ? 10.444 -3.870 11.873 1.00 97.44 96 THR A O 1
ATOM 752 N N . PHE A 1 97 ? 8.633 -3.597 10.564 1.00 97.00 97 PHE A N 1
ATOM 753 C CA . PHE A 1 97 ? 8.642 -2.128 10.555 1.00 97.00 97 PHE A CA 1
ATOM 754 C C . PHE A 1 97 ? 7.834 -1.540 11.712 1.00 97.00 97 PHE A C 1
ATOM 756 O O . PHE A 1 97 ? 8.174 -0.485 12.245 1.00 97.00 97 PHE A O 1
ATOM 763 N N . LEU A 1 98 ? 6.755 -2.226 12.093 1.00 97.25 98 LEU A N 1
ATOM 764 C CA . LEU A 1 98 ? 5.863 -1.831 13.173 1.00 97.25 98 LEU A CA 1
ATOM 765 C C . LEU A 1 98 ? 5.264 -3.076 13.826 1.00 97.25 98 LEU A C 1
ATOM 767 O O . LEU A 1 98 ? 4.870 -4.013 13.132 1.00 97.25 98 LEU A O 1
ATOM 771 N N . LEU A 1 99 ? 5.177 -3.063 15.153 1.00 96.44 99 LEU A N 1
ATOM 772 C CA . LEU A 1 99 ? 4.484 -4.078 15.935 1.00 96.44 99 LEU A CA 1
ATOM 773 C C . LEU A 1 99 ? 3.765 -3.399 17.101 1.00 96.44 99 LEU A C 1
ATOM 775 O O . LEU A 1 99 ? 4.346 -3.202 18.166 1.00 96.44 99 LEU A O 1
ATOM 779 N N . ASP A 1 100 ? 2.503 -3.054 16.876 1.00 94.12 100 ASP A N 1
ATOM 780 C CA . ASP A 1 100 ? 1.589 -2.477 17.857 1.00 94.12 100 ASP A CA 1
ATOM 781 C C . ASP A 1 100 ? 0.365 -3.401 18.046 1.00 94.12 100 ASP A C 1
ATOM 783 O O . ASP A 1 100 ? 0.076 -4.234 17.187 1.00 94.12 100 ASP A O 1
ATOM 787 N N . PRO A 1 101 ? -0.410 -3.262 19.140 1.00 91.75 101 PRO A N 1
ATOM 788 C CA . PRO A 1 101 ? -1.575 -4.121 19.396 1.00 91.75 101 PRO A CA 1
ATOM 789 C C . PRO A 1 101 ? -2.677 -4.066 18.329 1.00 91.75 101 PRO A C 1
ATOM 791 O O . PRO A 1 101 ? -3.478 -4.990 18.230 1.00 91.75 101 PRO A O 1
ATOM 794 N N . HIS A 1 102 ? -2.752 -2.962 17.586 1.00 92.12 102 HIS A N 1
ATOM 795 C CA . HIS A 1 102 ? -3.781 -2.714 16.575 1.00 92.12 102 HIS A CA 1
ATOM 796 C C . HIS A 1 102 ? -3.259 -2.856 15.145 1.00 92.12 102 HIS A C 1
ATOM 798 O O . HIS A 1 102 ? -4.050 -3.037 14.223 1.00 92.12 102 HIS A O 1
ATOM 804 N N . VAL A 1 103 ? -1.942 -2.754 14.960 1.00 96.31 103 VAL A N 1
ATOM 805 C CA . VAL A 1 103 ? -1.326 -2.810 13.642 1.00 96.31 103 VAL A CA 1
ATOM 806 C C . VAL A 1 103 ? 0.056 -3.438 13.704 1.00 96.31 103 VAL A C 1
ATOM 808 O O . VAL A 1 103 ? 0.888 -3.077 14.537 1.00 96.31 103 VAL A O 1
ATOM 811 N N . SER A 1 104 ? 0.332 -4.342 12.775 1.00 97.69 104 SER A N 1
ATOM 812 C CA . SER A 1 104 ? 1.685 -4.832 12.531 1.00 97.69 104 SER A CA 1
ATOM 813 C C . SER A 1 104 ? 2.028 -4.710 11.057 1.00 97.69 104 SER A C 1
ATOM 815 O O . SER A 1 104 ? 1.148 -4.782 10.204 1.00 97.69 104 SER A O 1
ATOM 817 N N . VAL A 1 105 ? 3.305 -4.470 10.764 1.00 97.75 105 VAL A N 1
ATOM 818 C CA . VAL A 1 105 ? 3.807 -4.328 9.397 1.00 97.75 105 VAL A CA 1
ATOM 819 C C . VAL A 1 105 ? 5.114 -5.090 9.274 1.00 97.75 105 VAL A C 1
ATOM 821 O O . VAL A 1 105 ? 6.107 -4.757 9.930 1.00 97.75 105 VAL A O 1
ATOM 824 N N . THR A 1 106 ? 5.128 -6.086 8.397 1.00 97.75 106 THR A N 1
ATOM 825 C CA . THR A 1 106 ? 6.301 -6.916 8.120 1.00 97.75 106 THR A CA 1
ATOM 826 C C . THR A 1 106 ? 6.594 -6.918 6.627 1.00 97.75 106 THR A C 1
ATOM 828 O O . THR A 1 106 ? 5.692 -7.082 5.814 1.00 97.75 106 THR A O 1
ATOM 831 N N . GLY A 1 107 ? 7.859 -6.737 6.254 1.00 96.31 107 GLY A N 1
ATOM 832 C CA . GLY A 1 107 ? 8.329 -6.850 4.877 1.00 96.31 107 GLY A CA 1
ATOM 833 C C . GLY A 1 107 ? 9.197 -8.075 4.663 1.00 96.31 107 GLY A C 1
ATOM 834 O O . GLY A 1 107 ? 10.012 -8.402 5.517 1.00 96.31 107 GLY A O 1
ATOM 835 N N . THR A 1 108 ? 9.069 -8.712 3.509 1.00 94.19 108 THR A N 1
ATOM 836 C CA . THR A 1 108 ? 9.928 -9.815 3.059 1.00 94.19 108 THR A CA 1
ATOM 837 C C . THR A 1 108 ? 10.356 -9.579 1.619 1.00 94.19 108 THR A C 1
ATOM 839 O O . THR A 1 108 ? 9.729 -8.815 0.880 1.00 94.19 108 THR A O 1
ATOM 842 N N . ILE A 1 109 ? 11.442 -10.226 1.216 1.00 90.56 109 ILE A N 1
ATOM 843 C CA . ILE A 1 109 ? 11.894 -10.255 -0.169 1.00 90.56 109 ILE A CA 1
ATOM 844 C C . ILE A 1 109 ? 11.806 -11.703 -0.633 1.00 90.56 109 ILE A C 1
ATOM 846 O O . ILE A 1 109 ? 12.543 -12.560 -0.154 1.00 90.56 109 ILE A O 1
ATOM 850 N N . ALA A 1 110 ? 10.921 -11.975 -1.587 1.00 78.75 110 ALA A N 1
ATOM 851 C CA . ALA A 1 110 ? 10.724 -13.311 -2.129 1.00 78.75 110 ALA A CA 1
ATOM 852 C C . ALA A 1 110 ? 10.759 -13.273 -3.655 1.00 78.75 110 ALA A C 1
ATOM 854 O O . ALA A 1 110 ? 10.241 -12.360 -4.288 1.00 78.75 110 ALA A O 1
ATOM 855 N N . SER A 1 111 ? 11.352 -14.288 -4.277 1.00 67.31 111 SER A N 1
ATOM 856 C CA . SER A 1 111 ? 11.236 -14.474 -5.722 1.00 67.31 111 SER A CA 1
ATOM 857 C C . SER A 1 111 ? 10.091 -15.449 -5.981 1.00 67.31 111 SER A C 1
ATOM 859 O O . SER A 1 111 ? 10.244 -16.653 -5.776 1.00 67.31 111 SER A O 1
ATOM 861 N N . GLN A 1 112 ? 8.923 -14.927 -6.370 1.00 57.19 112 GLN A N 1
ATOM 862 C CA . GLN A 1 112 ? 7.747 -15.764 -6.650 1.00 57.19 112 GLN A CA 1
ATOM 863 C C . GLN A 1 112 ? 7.927 -16.631 -7.910 1.00 57.19 112 GLN A C 1
ATOM 865 O O . GLN A 1 112 ? 7.267 -17.658 -8.050 1.00 57.19 112 GLN A O 1
ATOM 870 N N . ASP A 1 113 ? 8.866 -16.268 -8.787 1.00 57.81 113 ASP A N 1
ATOM 871 C CA . ASP A 1 113 ? 9.299 -17.088 -9.917 1.00 57.81 113 ASP A CA 1
ATOM 872 C C . ASP A 1 113 ? 10.793 -16.853 -10.203 1.00 57.81 113 ASP A C 1
ATOM 874 O O . ASP A 1 113 ? 11.130 -16.017 -11.039 1.00 57.81 113 ASP A O 1
ATOM 878 N N . PRO A 1 114 ? 11.708 -17.598 -9.558 1.00 56.12 114 PRO A N 1
ATOM 879 C CA . PRO A 1 114 ? 13.154 -17.402 -9.708 1.00 56.12 114 PRO A CA 1
ATOM 880 C C . PRO A 1 114 ? 13.672 -17.546 -11.140 1.00 56.12 114 PRO A C 1
ATOM 882 O O . PRO A 1 114 ? 14.794 -17.128 -11.431 1.00 56.12 114 PRO A O 1
ATOM 885 N N . ALA A 1 115 ? 12.890 -18.174 -12.023 1.00 50.19 115 ALA A N 1
ATOM 886 C CA . ALA A 1 115 ? 13.260 -18.422 -13.407 1.00 50.19 115 ALA A CA 1
ATOM 887 C C . ALA A 1 115 ? 12.795 -17.310 -14.364 1.00 50.19 115 ALA A C 1
ATOM 889 O O . ALA A 1 115 ? 13.386 -17.171 -15.437 1.00 50.19 115 ALA A O 1
ATOM 890 N N . LEU A 1 116 ? 11.766 -16.531 -14.006 1.00 50.12 116 LEU A N 1
ATOM 891 C CA . LEU A 1 116 ? 11.176 -15.499 -14.872 1.00 50.12 116 LEU A CA 1
ATOM 892 C C . LEU A 1 116 ? 11.155 -14.088 -14.248 1.00 50.12 116 LEU A C 1
ATOM 894 O O . LEU A 1 116 ? 11.164 -13.116 -15.002 1.00 50.12 116 LEU A O 1
ATOM 898 N N . TRP A 1 117 ? 11.182 -13.961 -12.915 1.00 55.62 117 TRP A N 1
ATOM 899 C CA . TRP A 1 117 ? 11.032 -12.704 -12.166 1.00 55.62 117 TRP A CA 1
ATOM 900 C C . TRP A 1 117 ? 12.004 -12.618 -10.972 1.00 55.62 117 TRP A C 1
ATOM 902 O O . TRP A 1 117 ? 12.421 -13.610 -10.375 1.00 55.62 117 TRP A O 1
ATOM 912 N N . ARG A 1 118 ? 12.435 -11.400 -10.637 1.00 57.84 118 ARG A N 1
ATOM 913 C CA . ARG A 1 118 ? 13.432 -11.133 -9.584 1.00 57.84 118 ARG A CA 1
ATOM 914 C C . ARG A 1 118 ? 12.843 -11.214 -8.169 1.00 57.84 118 ARG A C 1
ATOM 916 O O . ARG A 1 118 ? 11.650 -11.459 -8.040 1.00 57.84 118 ARG A O 1
ATOM 923 N N . PRO A 1 119 ? 13.665 -11.081 -7.103 1.00 62.03 119 PRO A N 1
ATOM 924 C CA . PRO A 1 119 ? 13.150 -10.821 -5.764 1.00 62.03 119 PRO A CA 1
ATOM 925 C C . PRO A 1 119 ? 12.197 -9.624 -5.784 1.00 62.03 119 PRO A C 1
ATOM 927 O O . PRO A 1 119 ? 12.616 -8.488 -6.008 1.00 62.03 119 PRO A O 1
ATOM 930 N N . ASP A 1 120 ? 10.929 -9.917 -5.549 1.00 81.69 120 ASP A N 1
ATOM 931 C CA . ASP A 1 120 ? 9.863 -8.955 -5.371 1.00 81.69 120 ASP A CA 1
ATOM 932 C C . ASP A 1 120 ? 9.702 -8.708 -3.865 1.00 81.69 120 ASP A C 1
ATOM 934 O O . ASP A 1 120 ? 9.818 -9.614 -3.030 1.00 81.69 120 ASP A O 1
ATOM 938 N N . ALA A 1 121 ? 9.515 -7.443 -3.502 1.00 91.88 121 ALA A N 1
ATOM 939 C CA . ALA A 1 121 ? 9.282 -7.061 -2.121 1.00 91.88 121 ALA A CA 1
ATOM 940 C C . ALA A 1 121 ? 7.805 -7.258 -1.794 1.00 91.88 121 ALA A C 1
ATOM 942 O O . ALA A 1 121 ? 6.936 -6.906 -2.587 1.00 91.88 121 ALA A O 1
ATOM 943 N N . THR A 1 122 ? 7.511 -7.798 -0.622 1.00 93.94 122 THR A N 1
ATOM 944 C CA . THR A 1 122 ? 6.141 -7.913 -0.121 1.00 93.94 122 THR A CA 1
ATOM 945 C C . THR A 1 122 ? 6.070 -7.268 1.248 1.00 93.94 122 THR A C 1
ATOM 947 O O . THR A 1 122 ? 6.899 -7.567 2.103 1.00 93.94 122 THR A O 1
ATOM 950 N N . ALA A 1 123 ? 5.083 -6.404 1.467 1.00 96.12 123 ALA A N 1
ATOM 951 C CA . ALA A 1 123 ? 4.694 -5.937 2.789 1.00 96.12 123 ALA A CA 1
ATOM 952 C C . ALA A 1 123 ? 3.348 -6.555 3.166 1.00 96.12 123 ALA A C 1
ATOM 954 O O . ALA A 1 123 ? 2.372 -6.432 2.430 1.00 96.12 123 ALA A O 1
ATOM 955 N N . VAL A 1 124 ? 3.300 -7.202 4.324 1.00 96.56 124 VAL A N 1
ATOM 956 C CA . VAL A 1 124 ? 2.075 -7.718 4.931 1.00 96.56 124 VAL A CA 1
ATOM 957 C C . VAL A 1 124 ? 1.762 -6.867 6.149 1.00 96.56 124 VAL A C 1
ATOM 959 O O . VAL A 1 124 ? 2.638 -6.598 6.975 1.00 96.56 124 VAL A O 1
ATOM 962 N N . LEU A 1 125 ? 0.513 -6.430 6.234 1.00 97.38 125 LEU A N 1
ATOM 963 C CA . LEU A 1 125 ? -0.017 -5.639 7.323 1.00 97.38 125 LEU A CA 1
ATOM 964 C C . LEU A 1 125 ? -1.173 -6.397 7.957 1.00 97.38 125 LEU A C 1
ATOM 966 O O . LEU A 1 125 ? -2.066 -6.841 7.243 1.00 97.38 125 LEU A O 1
ATOM 970 N N . ASP A 1 126 ? -1.186 -6.476 9.279 1.00 96.56 126 ASP A N 1
ATOM 971 C CA . ASP A 1 126 ? -2.394 -6.798 10.038 1.00 96.56 126 ASP A CA 1
ATOM 972 C C . ASP A 1 126 ? -2.932 -5.486 10.605 1.00 96.56 126 ASP A C 1
ATOM 974 O O . ASP A 1 126 ? -2.189 -4.784 11.289 1.00 96.56 126 ASP A O 1
ATOM 978 N N . VAL A 1 127 ? -4.172 -5.118 10.277 1.00 95.62 127 VAL A N 1
ATOM 979 C CA . VAL A 1 127 ? -4.817 -3.872 10.720 1.00 95.62 127 VAL A CA 1
ATOM 980 C C . VAL A 1 127 ? -6.161 -4.212 11.350 1.00 95.62 127 VAL A C 1
ATOM 982 O O . VAL A 1 127 ? -7.126 -4.516 10.651 1.00 95.62 127 VAL A O 1
ATOM 985 N N . GLY A 1 128 ? -6.229 -4.189 12.681 1.00 90.25 128 GLY A N 1
ATOM 986 C CA . GLY A 1 128 ? -7.423 -4.600 13.422 1.00 90.25 128 GLY A CA 1
ATOM 987 C C . GLY A 1 128 ? -7.871 -6.036 13.122 1.00 90.25 128 GLY A C 1
ATOM 988 O O . GLY A 1 128 ? -9.070 -6.307 13.157 1.00 90.25 128 GLY A O 1
ATOM 989 N N . GLY A 1 129 ? -6.934 -6.938 12.801 1.00 90.19 129 GLY A N 1
ATOM 990 C CA . GLY A 1 129 ? -7.219 -8.319 12.399 1.00 90.19 129 GLY A CA 1
ATOM 991 C C . GLY A 1 129 ? -7.557 -8.511 10.916 1.00 90.19 129 GLY A C 1
ATOM 992 O O . GLY A 1 129 ? -7.861 -9.631 10.508 1.00 90.19 129 GLY A O 1
ATOM 993 N N . VAL A 1 130 ? -7.522 -7.449 10.101 1.00 93.19 130 VAL A N 1
ATOM 994 C CA . VAL A 1 130 ? -7.619 -7.550 8.638 1.00 93.19 130 VAL A CA 1
ATOM 995 C C . VAL A 1 130 ? -6.222 -7.599 8.043 1.00 93.19 130 VAL A C 1
ATOM 997 O O . VAL A 1 130 ? -5.426 -6.681 8.234 1.00 93.19 130 VAL A O 1
ATOM 1000 N N . ASN A 1 131 ? -5.950 -8.644 7.265 1.00 95.31 131 ASN A N 1
ATOM 1001 C CA . ASN A 1 131 ? -4.698 -8.759 6.534 1.00 95.31 131 ASN A CA 1
ATOM 1002 C C . ASN A 1 131 ? -4.753 -7.948 5.236 1.00 95.31 131 ASN A C 1
ATOM 1004 O O . ASN A 1 131 ? -5.679 -8.086 4.436 1.00 95.31 131 ASN A O 1
ATOM 1008 N N . VAL A 1 132 ? -3.730 -7.131 5.008 1.00 95.81 132 VAL A N 1
ATOM 1009 C CA . VAL A 1 132 ? -3.490 -6.409 3.759 1.00 95.81 132 VAL A CA 1
ATOM 1010 C C . VAL A 1 132 ? -2.108 -6.791 3.256 1.00 95.81 132 VAL A C 1
ATOM 1012 O O . VAL A 1 132 ? -1.116 -6.682 3.966 1.00 95.81 132 VAL A O 1
ATOM 1015 N N . GLU A 1 133 ? -2.037 -7.237 2.015 1.00 94.94 133 GLU A N 1
ATOM 1016 C CA . GLU A 1 133 ? -0.809 -7.626 1.343 1.00 94.94 133 GLU A CA 1
ATOM 1017 C C . GLU A 1 133 ? -0.527 -6.628 0.222 1.00 94.94 133 GLU A C 1
ATOM 1019 O O . GLU A 1 133 ? -1.375 -6.384 -0.639 1.00 94.94 133 GLU A O 1
ATOM 1024 N N . VAL A 1 134 ? 0.672 -6.054 0.233 1.00 95.12 134 VAL A N 1
ATOM 1025 C CA . VAL A 1 134 ? 1.170 -5.170 -0.816 1.00 95.12 134 VAL A CA 1
ATOM 1026 C C . VAL A 1 134 ? 2.400 -5.804 -1.439 1.00 95.12 134 VAL A C 1
ATOM 1028 O O . VAL A 1 134 ? 3.446 -5.908 -0.796 1.00 95.12 134 VAL A O 1
ATOM 1031 N N . VAL A 1 135 ? 2.268 -6.237 -2.689 1.00 92.56 135 VAL A N 1
ATOM 1032 C CA . VAL A 1 135 ? 3.341 -6.900 -3.439 1.00 92.56 135 VAL A CA 1
ATOM 1033 C C . VAL A 1 135 ? 3.906 -5.916 -4.446 1.00 92.56 135 VAL A C 1
ATOM 1035 O O . VAL A 1 135 ? 3.157 -5.252 -5.155 1.00 92.56 135 VAL A O 1
ATOM 1038 N N . GLN A 1 136 ? 5.226 -5.810 -4.511 1.00 91.94 136 GLN A N 1
ATOM 1039 C CA . GLN A 1 136 ? 5.903 -5.087 -5.571 1.00 91.94 136 GLN A CA 1
ATOM 1040 C C . GLN A 1 136 ? 6.209 -6.023 -6.731 1.00 91.94 136 GLN A C 1
ATOM 1042 O O . GLN A 1 136 ? 6.725 -7.107 -6.508 1.00 91.94 136 GLN A O 1
ATOM 1047 N N . HIS A 1 137 ? 6.031 -5.540 -7.954 1.00 86.50 137 HIS A N 1
ATOM 1048 C CA . HIS A 1 137 ? 6.625 -6.123 -9.150 1.00 86.50 137 HIS A CA 1
ATOM 1049 C C . HIS A 1 137 ? 7.639 -5.155 -9.755 1.00 86.50 137 HIS A C 1
ATOM 1051 O O . HIS A 1 137 ? 7.350 -3.966 -9.901 1.00 86.50 137 HIS A O 1
ATOM 1057 N N . THR A 1 138 ? 8.833 -5.649 -10.098 1.00 84.44 138 THR A N 1
ATOM 1058 C CA . THR A 1 138 ? 9.925 -4.810 -10.629 1.00 84.44 138 THR A CA 1
ATOM 1059 C C . THR A 1 138 ? 10.404 -5.270 -12.004 1.00 84.44 138 THR A C 1
ATOM 1061 O O . THR A 1 138 ? 10.850 -6.404 -12.174 1.00 84.44 138 THR A O 1
ATOM 1064 N N . GLU A 1 139 ? 10.418 -4.355 -12.970 1.00 80.81 139 GLU A N 1
ATOM 1065 C CA . GLU A 1 139 ? 11.088 -4.509 -14.261 1.00 80.81 139 GLU A CA 1
ATOM 1066 C C . GLU A 1 139 ? 12.401 -3.720 -14.308 1.00 80.81 139 GLU A C 1
ATOM 1068 O O . GLU A 1 139 ? 12.559 -2.712 -13.628 1.00 80.81 139 GLU A O 1
ATOM 1073 N N . GLY A 1 140 ? 13.361 -4.138 -15.136 1.00 78.25 140 GLY A N 1
ATOM 1074 C CA . GLY A 1 140 ? 14.656 -3.450 -15.249 1.00 78.25 140 GLY A CA 1
ATOM 1075 C C . GLY A 1 140 ? 15.581 -3.691 -14.047 1.00 78.25 140 GLY A C 1
ATOM 1076 O O . GLY A 1 140 ? 15.440 -4.691 -13.343 1.00 78.25 140 GLY A O 1
ATOM 1077 N N . ARG A 1 141 ? 16.607 -2.852 -13.845 1.00 78.12 141 ARG A N 1
ATOM 1078 C CA . ARG A 1 141 ? 17.536 -2.919 -12.691 1.00 78.12 141 ARG A CA 1
ATOM 1079 C C . ARG A 1 141 ? 17.880 -1.524 -12.196 1.00 78.12 141 ARG A C 1
ATOM 1081 O O . ARG A 1 141 ? 17.895 -0.596 -12.999 1.00 78.12 141 ARG A O 1
ATOM 1088 N N . PHE A 1 142 ? 18.328 -1.450 -10.940 1.00 83.25 142 PHE A N 1
ATOM 1089 C CA . PHE A 1 142 ? 18.949 -0.247 -10.382 1.00 83.25 142 PHE A CA 1
ATOM 1090 C C . PHE A 1 142 ? 18.050 0.976 -10.616 1.00 83.25 142 PHE A C 1
ATOM 1092 O O . PHE A 1 142 ? 16.842 0.871 -10.443 1.00 83.25 142 PHE A O 1
ATOM 1099 N N . GLU A 1 143 ? 18.616 2.103 -11.033 1.00 84.88 143 GLU A N 1
ATOM 1100 C CA . GLU A 1 143 ? 17.884 3.355 -11.263 1.00 84.88 143 GLU A CA 1
ATOM 1101 C C . GLU A 1 143 ? 16.990 3.346 -12.509 1.00 84.88 143 GLU A C 1
ATOM 1103 O O . GLU A 1 143 ? 16.075 4.154 -12.620 1.00 84.88 143 GLU A O 1
ATOM 1108 N N . GLU A 1 144 ? 17.222 2.431 -13.449 1.00 80.62 144 GLU A N 1
ATOM 1109 C CA . GLU A 1 144 ? 16.398 2.302 -14.659 1.00 80.62 144 GLU A CA 1
ATOM 1110 C C . GLU A 1 144 ? 15.198 1.371 -14.443 1.00 80.62 144 GLU A C 1
ATOM 1112 O O . GLU A 1 144 ? 14.453 1.071 -15.378 1.00 80.62 144 GLU A O 1
ATOM 1117 N N . SER A 1 145 ? 15.029 0.860 -13.221 1.00 83.69 145 SER A N 1
ATOM 1118 C CA . SER A 1 145 ? 13.938 -0.044 -12.902 1.00 83.69 145 SER A CA 1
ATOM 1119 C C . SER A 1 145 ? 12.587 0.655 -12.905 1.00 83.69 145 SER A C 1
ATOM 1121 O O . SER A 1 145 ? 12.475 1.798 -12.464 1.00 83.69 145 SER A O 1
ATOM 1123 N N . MET A 1 146 ? 11.555 -0.098 -13.252 1.00 86.19 146 MET A N 1
ATOM 1124 C CA . MET A 1 146 ? 10.168 0.308 -13.107 1.00 86.19 146 MET A CA 1
ATOM 1125 C C . MET A 1 146 ? 9.517 -0.617 -12.093 1.00 86.19 146 MET A C 1
ATOM 1127 O O . MET A 1 146 ? 9.439 -1.824 -12.312 1.00 86.19 146 MET A O 1
ATOM 1131 N N . ALA A 1 147 ? 9.107 -0.062 -10.961 1.00 89.25 147 ALA A N 1
ATOM 1132 C CA . ALA A 1 147 ? 8.468 -0.807 -9.891 1.00 89.25 147 ALA A CA 1
ATOM 1133 C C . ALA A 1 147 ? 7.003 -0.384 -9.776 1.00 89.25 147 ALA A C 1
ATOM 1135 O O . ALA A 1 147 ? 6.677 0.789 -9.933 1.00 89.25 147 ALA A O 1
ATOM 1136 N N . MET A 1 148 ? 6.133 -1.348 -9.506 1.00 90.62 148 MET A N 1
ATOM 1137 C CA . MET A 1 148 ? 4.698 -1.141 -9.332 1.00 90.62 148 MET A CA 1
ATOM 1138 C C . MET A 1 148 ? 4.191 -1.969 -8.160 1.00 90.62 148 MET A C 1
ATOM 1140 O O . MET A 1 148 ? 4.801 -2.981 -7.818 1.00 90.62 148 MET A O 1
ATOM 1144 N N . LEU A 1 149 ? 3.081 -1.548 -7.564 1.00 93.25 149 LEU A N 1
ATOM 1145 C CA . LEU A 1 149 ? 2.461 -2.218 -6.429 1.00 93.25 149 LEU A CA 1
ATOM 1146 C C . LEU A 1 149 ? 1.142 -2.890 -6.814 1.00 93.25 149 LEU A C 1
ATOM 1148 O O . LEU A 1 149 ? 0.371 -2.401 -7.642 1.00 93.25 149 LEU A O 1
ATOM 1152 N N . ASP A 1 150 ? 0.868 -3.976 -6.117 1.00 91.62 150 ASP A N 1
ATOM 1153 C CA . ASP A 1 150 ? -0.385 -4.711 -6.115 1.00 91.62 150 ASP A CA 1
ATOM 1154 C C . ASP A 1 150 ? -0.946 -4.694 -4.697 1.00 91.62 150 ASP A C 1
ATOM 1156 O O . ASP A 1 150 ? -0.186 -4.709 -3.731 1.00 91.62 150 ASP A O 1
ATOM 1160 N N . ILE A 1 151 ? -2.271 -4.666 -4.559 1.00 92.56 151 ILE A N 1
ATOM 1161 C CA . ILE A 1 151 ? -2.946 -4.665 -3.254 1.00 92.56 151 ILE A CA 1
ATOM 1162 C C . ILE A 1 151 ? -3.852 -5.881 -3.185 1.00 92.56 151 ILE A C 1
ATOM 1164 O O . ILE A 1 151 ? -4.696 -6.083 -4.057 1.00 92.56 151 ILE A O 1
ATOM 1168 N N . SER A 1 152 ? -3.734 -6.666 -2.124 1.00 91.88 152 SER A N 1
ATOM 1169 C CA . SER A 1 152 ? -4.558 -7.838 -1.867 1.00 91.88 152 SER A CA 1
ATOM 1170 C C . SER A 1 152 ? -5.093 -7.787 -0.435 1.00 91.88 152 SER A C 1
ATOM 1172 O O . SER A 1 152 ? -4.358 -7.516 0.506 1.00 91.88 152 SER A O 1
ATOM 1174 N N . V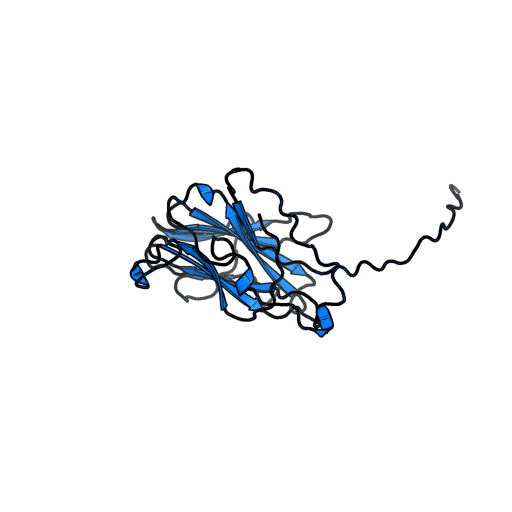AL A 1 153 ? -6.399 -7.995 -0.271 1.00 92.38 153 VAL A N 1
ATOM 1175 C CA . VAL A 1 153 ? -7.075 -8.065 1.031 1.00 92.38 153 VAL A CA 1
ATOM 1176 C C . VAL A 1 153 ? -7.772 -9.423 1.098 1.00 92.38 153 VAL A C 1
ATOM 1178 O O . VAL A 1 153 ? -8.872 -9.575 0.546 1.00 92.38 153 VAL A O 1
ATOM 1181 N N . PRO A 1 154 ? -7.099 -10.460 1.628 1.00 90.38 154 PRO A N 1
ATOM 1182 C CA . PRO A 1 154 ? -7.730 -11.746 1.898 1.00 90.38 154 PRO A CA 1
ATOM 1183 C C . PRO A 1 154 ? -8.768 -11.633 3.020 1.00 90.38 154 PRO A C 1
ATOM 1185 O O . PRO A 1 154 ? -8.767 -10.686 3.801 1.00 90.38 154 PRO A O 1
ATOM 1188 N N . ASP A 1 155 ? -9.659 -12.618 3.072 1.00 88.25 155 ASP A N 1
ATOM 1189 C CA . ASP A 1 155 ? -10.705 -12.796 4.082 1.00 88.25 155 ASP A CA 1
ATOM 1190 C C . ASP A 1 155 ? -11.628 -11.584 4.250 1.00 88.25 155 ASP A C 1
ATOM 1192 O O . ASP A 1 155 ? -12.177 -11.312 5.317 1.00 88.25 155 ASP A O 1
ATOM 1196 N N . ILE A 1 156 ? -11.824 -10.846 3.157 1.00 85.75 156 ILE A N 1
ATOM 1197 C CA . ILE A 1 156 ? -12.585 -9.599 3.160 1.00 85.75 156 ILE A CA 1
ATOM 1198 C C . ILE A 1 156 ? -14.076 -9.810 3.473 1.00 85.75 156 ILE A C 1
ATOM 1200 O O . ILE A 1 156 ? -14.754 -8.901 3.940 1.00 85.75 156 ILE A O 1
ATOM 1204 N N . ASP A 1 157 ? -14.583 -11.024 3.259 1.00 82.94 157 ASP A N 1
ATOM 1205 C CA . ASP A 1 157 ? -15.941 -11.441 3.606 1.00 82.94 157 ASP A CA 1
ATOM 1206 C C . ASP A 1 157 ? -16.151 -11.651 5.112 1.00 82.94 157 ASP A C 1
ATOM 1208 O O . ASP A 1 157 ? -17.293 -11.745 5.560 1.00 82.94 157 ASP A O 1
ATOM 1212 N N . GLN A 1 158 ? -15.073 -11.703 5.900 1.00 86.75 158 GLN A N 1
ATOM 1213 C CA . GLN A 1 158 ? -15.149 -11.736 7.361 1.00 86.75 158 GLN A CA 1
ATOM 1214 C C . GLN A 1 158 ? -15.419 -10.346 7.956 1.00 86.75 158 GLN A C 1
ATOM 1216 O O . GLN A 1 158 ? -15.786 -10.231 9.129 1.00 86.75 158 GLN A O 1
ATOM 1221 N N . ILE A 1 159 ? -15.286 -9.281 7.158 1.00 87.31 159 ILE A N 1
ATOM 1222 C CA . ILE A 1 159 ? -15.627 -7.922 7.572 1.00 87.31 159 ILE A CA 1
ATOM 1223 C C . ILE A 1 159 ? -17.150 -7.771 7.529 1.00 87.31 159 ILE A C 1
ATOM 1225 O O . ILE A 1 159 ? -17.769 -7.769 6.471 1.00 87.31 159 ILE A O 1
ATOM 1229 N N . SER A 1 160 ? -17.768 -7.623 8.703 1.00 87.38 160 SER A N 1
ATOM 1230 C CA . SER A 1 160 ? -19.233 -7.535 8.827 1.00 87.38 160 SER A CA 1
ATOM 1231 C C . SER A 1 160 ? -19.851 -6.249 8.262 1.00 87.38 160 SER A C 1
ATOM 1233 O O . SER A 1 160 ? -21.064 -6.171 8.077 1.00 87.38 160 SER A O 1
ATOM 1235 N N . GLU A 1 161 ? -19.033 -5.224 8.039 1.00 90.12 161 GLU A N 1
ATOM 1236 C CA . GLU A 1 161 ? -19.471 -3.911 7.572 1.00 90.12 161 GLU A CA 1
ATOM 1237 C C . GLU A 1 161 ? -19.415 -3.806 6.054 1.00 90.12 161 GLU A C 1
ATOM 1239 O O . GLU A 1 161 ? -18.606 -4.457 5.396 1.00 90.12 161 GLU A O 1
ATOM 1244 N N . THR A 1 162 ? -20.250 -2.934 5.491 1.00 89.75 162 THR A N 1
ATOM 1245 C CA . THR A 1 162 ? -20.213 -2.656 4.056 1.00 89.75 162 THR A CA 1
ATOM 1246 C C . THR A 1 162 ? -18.872 -2.041 3.677 1.00 89.75 162 THR A C 1
ATOM 1248 O O . THR A 1 162 ? -18.392 -1.126 4.345 1.00 89.75 162 THR A O 1
ATOM 1251 N N . LEU A 1 163 ? -18.295 -2.519 2.581 1.00 90.88 163 LEU A N 1
ATOM 1252 C CA . LEU A 1 163 ? -16.989 -2.105 2.082 1.00 90.88 163 LEU A CA 1
ATOM 1253 C C . LEU A 1 163 ? -17.164 -1.119 0.930 1.00 90.88 163 LEU A C 1
ATOM 1255 O O . LEU A 1 163 ? -17.871 -1.433 -0.022 1.00 90.88 163 LEU A O 1
ATOM 1259 N N . GLY A 1 164 ? -16.520 0.040 0.989 1.00 90.94 164 GLY A N 1
ATOM 1260 C CA . GLY A 1 164 ? -16.463 1.016 -0.106 1.00 90.94 164 GLY A CA 1
ATOM 1261 C C . GLY A 1 164 ? -15.157 0.952 -0.888 1.00 90.94 164 GLY A C 1
ATOM 1262 O O . GLY A 1 164 ? -14.273 0.150 -0.584 1.00 90.94 164 GLY A O 1
ATOM 1263 N N . GLY A 1 165 ? -15.024 1.828 -1.879 1.00 88.94 165 GLY A N 1
ATOM 1264 C CA . GLY A 1 165 ? -13.890 1.873 -2.798 1.00 88.94 165 GLY A CA 1
ATOM 1265 C C . GLY A 1 165 ? -13.983 0.852 -3.933 1.00 88.94 165 GLY A C 1
ATOM 1266 O O . GLY A 1 165 ? -14.920 0.058 -4.017 1.00 88.94 165 GLY A O 1
ATOM 1267 N N . TRP A 1 166 ? -12.983 0.868 -4.817 1.00 88.50 166 TRP A N 1
ATOM 1268 C CA . TRP A 1 166 ? -12.992 0.057 -6.044 1.00 88.50 166 TRP A CA 1
ATOM 1269 C C . TRP A 1 166 ? -12.948 -1.458 -5.823 1.00 88.50 166 TRP A C 1
ATOM 1271 O O . TRP A 1 166 ? -13.326 -2.223 -6.706 1.00 88.50 166 TRP A O 1
ATOM 1281 N N . LEU A 1 167 ? -12.464 -1.898 -4.662 1.00 84.31 167 LEU A N 1
ATOM 1282 C CA . LEU A 1 167 ? -12.463 -3.299 -4.240 1.00 84.31 167 LEU A CA 1
ATOM 1283 C C . LEU A 1 167 ? -13.699 -3.664 -3.397 1.00 84.31 167 LEU A C 1
ATOM 1285 O O . LEU A 1 167 ? -13.856 -4.829 -3.031 1.00 84.31 167 LEU A O 1
ATOM 1289 N N . GLY A 1 168 ? -14.549 -2.681 -3.085 1.00 85.38 168 GLY A N 1
ATOM 1290 C CA . GLY A 1 168 ? -15.797 -2.824 -2.343 1.00 85.38 168 GLY A CA 1
ATOM 1291 C C . GLY A 1 168 ? -17.034 -2.755 -3.242 1.00 85.38 168 GLY A C 1
ATOM 1292 O O . GLY A 1 168 ? -16.995 -3.082 -4.427 1.00 85.38 168 GLY A O 1
ATOM 1293 N N . VAL A 1 169 ? -18.160 -2.333 -2.667 1.00 84.56 169 VAL A N 1
ATOM 1294 C CA . VAL A 1 169 ? -19.464 -2.293 -3.350 1.00 84.56 169 VAL A CA 1
ATOM 1295 C C . VAL A 1 169 ? -19.631 -1.093 -4.284 1.00 84.56 169 VAL A C 1
ATOM 1297 O O . VAL A 1 169 ? -20.535 -1.112 -5.114 1.00 84.56 169 VAL A O 1
ATOM 1300 N N . ASP A 1 170 ? -18.772 -0.072 -4.170 1.00 84.75 170 ASP A N 1
ATOM 1301 C CA . ASP A 1 170 ? -18.776 1.085 -5.081 1.00 84.75 170 ASP A CA 1
ATOM 1302 C C . ASP A 1 170 ? -18.345 0.684 -6.502 1.00 84.75 170 ASP A C 1
ATOM 1304 O O . ASP A 1 170 ? -18.673 1.366 -7.471 1.00 84.75 170 ASP A O 1
ATOM 1308 N N . GLY A 1 171 ? -17.630 -0.440 -6.626 1.00 81.62 171 GLY A N 1
ATOM 1309 C CA . GLY A 1 171 ? -17.205 -1.000 -7.900 1.00 81.62 171 GLY A CA 1
ATOM 1310 C C . GLY A 1 171 ? -16.166 -0.144 -8.625 1.00 81.62 171 GLY A C 1
ATOM 1311 O O . GLY A 1 171 ? -15.627 0.839 -8.108 1.00 81.62 171 GLY A O 1
ATOM 1312 N N . SER A 1 172 ? -15.845 -0.548 -9.853 1.00 82.88 172 SER A N 1
ATOM 1313 C CA . SER A 1 172 ? -14.722 0.018 -10.602 1.00 82.88 172 SER A CA 1
ATOM 1314 C C . SER A 1 172 ? -15.045 1.262 -11.428 1.00 82.88 172 SER A C 1
ATOM 1316 O O . SER A 1 172 ? -14.147 1.824 -12.052 1.00 82.88 172 SER A O 1
ATOM 1318 N N . GLU A 1 173 ? -16.291 1.743 -11.419 1.00 80.56 173 GLU A N 1
ATOM 1319 C CA . GLU A 1 173 ? -16.724 2.883 -12.244 1.00 80.56 173 GLU A CA 1
ATOM 1320 C C . GLU A 1 173 ? -15.886 4.146 -11.976 1.00 80.56 173 GLU A C 1
ATOM 1322 O O . GLU A 1 173 ? -15.615 4.944 -12.874 1.00 80.56 173 GLU A O 1
ATOM 1327 N N . GLY A 1 174 ? -15.392 4.304 -10.744 1.00 79.44 174 GLY A N 1
ATOM 1328 C CA . GLY A 1 174 ? -14.514 5.409 -10.366 1.00 79.44 174 GLY A CA 1
ATOM 1329 C C . GLY A 1 174 ? -13.059 5.286 -10.843 1.00 79.44 174 GLY A C 1
ATOM 1330 O O . GLY A 1 174 ? -12.311 6.253 -10.676 1.00 79.44 174 GLY A O 1
ATOM 1331 N N . ALA A 1 175 ? -12.647 4.147 -11.412 1.00 80.31 175 ALA A N 1
ATOM 1332 C CA . ALA A 1 175 ? -11.285 3.893 -11.895 1.00 80.31 175 ALA A CA 1
ATOM 1333 C C . ALA A 1 175 ? -10.955 4.615 -13.212 1.00 80.31 175 ALA A C 1
ATOM 1335 O O . ALA A 1 175 ? -9.791 4.656 -13.620 1.00 80.31 175 ALA A O 1
ATOM 1336 N N . GLY A 1 176 ? -11.956 5.252 -13.827 1.00 82.50 176 GLY A N 1
ATOM 1337 C CA . GLY A 1 176 ? -11.839 6.020 -15.061 1.00 82.50 176 GLY A CA 1
ATOM 1338 C C . GLY A 1 176 ? -12.038 5.175 -16.318 1.00 82.50 176 GLY A C 1
ATOM 1339 O O . GLY A 1 176 ? -12.076 3.948 -16.279 1.00 82.50 176 GLY A O 1
ATOM 1340 N N . GLU A 1 177 ? -12.148 5.859 -17.453 1.00 81.75 177 GLU A N 1
ATOM 1341 C CA . GLU A 1 177 ? -12.329 5.238 -18.764 1.00 81.75 177 GLU A CA 1
ATOM 1342 C C . GLU A 1 177 ? -11.067 5.373 -19.613 1.00 81.75 177 GLU A C 1
ATOM 1344 O O . GLU A 1 177 ? -10.300 6.332 -19.482 1.00 81.75 177 GLU A O 1
ATOM 1349 N N . ALA A 1 178 ? -10.875 4.414 -20.519 1.00 79.94 178 ALA A N 1
ATOM 1350 C CA . ALA A 1 178 ? -9.822 4.505 -21.515 1.00 79.94 178 ALA A CA 1
ATOM 1351 C C . ALA A 1 178 ? -10.024 5.762 -22.381 1.00 79.94 178 ALA A C 1
ATOM 1353 O O . ALA A 1 178 ? -11.160 6.037 -22.783 1.00 79.94 178 ALA A O 1
ATOM 1354 N N . PRO A 1 179 ? -8.949 6.491 -22.730 1.00 78.19 179 PRO A N 1
ATOM 1355 C CA . PRO A 1 179 ? -9.034 7.574 -23.696 1.00 78.19 179 PRO A CA 1
ATOM 1356 C C . PRO A 1 179 ? -9.704 7.104 -25.001 1.00 78.19 179 PRO A C 1
ATOM 1358 O O . PRO A 1 179 ? -9.526 5.941 -25.387 1.00 78.19 179 PRO A O 1
ATOM 1361 N N . PRO A 1 180 ? -10.467 7.962 -25.704 1.00 79.31 180 PRO A N 1
ATOM 1362 C CA . PRO A 1 180 ? -11.200 7.571 -26.912 1.00 79.31 180 PRO A CA 1
ATOM 1363 C C . PRO A 1 180 ? -10.331 6.889 -27.979 1.00 79.31 180 PRO A C 1
ATOM 1365 O O . PRO A 1 180 ? -10.767 5.943 -28.634 1.00 79.31 180 PRO A O 1
ATOM 1368 N N . GLU A 1 181 ? -9.080 7.319 -28.121 1.00 78.75 181 GLU A N 1
ATOM 1369 C CA . GLU A 1 181 ? -8.069 6.740 -29.007 1.00 78.75 181 GLU A CA 1
ATOM 1370 C C . GLU A 1 181 ? -7.702 5.286 -28.649 1.00 78.75 181 GLU A C 1
ATOM 1372 O O . GLU A 1 181 ? -7.361 4.488 -29.528 1.00 78.75 181 GLU A O 1
ATOM 1377 N N . CYS A 1 182 ? -7.857 4.911 -27.379 1.00 77.44 182 CYS A N 1
ATOM 1378 C CA . CYS A 1 182 ? -7.565 3.590 -26.829 1.00 77.44 182 CYS A CA 1
ATOM 1379 C C . CYS A 1 182 ? -8.786 2.655 -26.808 1.00 77.44 182 CYS A C 1
ATOM 1381 O O . CYS A 1 182 ? -8.624 1.435 -26.702 1.00 77.44 182 CYS A O 1
ATOM 1383 N N . ALA A 1 183 ? -10.002 3.190 -26.979 1.00 67.25 183 ALA A N 1
ATOM 1384 C CA . ALA A 1 183 ? -11.249 2.417 -26.986 1.00 67.25 183 ALA A CA 1
ATOM 1385 C C . ALA A 1 183 ? -11.305 1.372 -28.120 1.00 67.25 183 ALA A C 1
ATOM 1387 O O . ALA A 1 183 ? -11.959 0.337 -28.000 1.00 67.25 183 ALA A O 1
ATOM 1388 N N . THR A 1 184 ? -10.570 1.600 -29.212 1.00 57.09 184 THR A N 1
ATOM 1389 C CA . THR A 1 184 ? -10.595 0.756 -30.418 1.00 57.09 184 THR A CA 1
ATOM 1390 C C . THR A 1 184 ? -9.752 -0.525 -30.343 1.00 57.09 184 THR A C 1
ATOM 1392 O O . THR A 1 184 ? -9.806 -1.328 -31.275 1.00 57.09 184 THR A O 1
ATOM 1395 N N . GLN A 1 185 ? -8.967 -0.751 -29.280 1.00 49.34 185 GLN A N 1
ATOM 1396 C CA . GLN A 1 185 ? -8.028 -1.889 -29.205 1.00 49.34 185 GLN A CA 1
ATOM 1397 C C . GLN A 1 185 ? -8.419 -3.007 -28.233 1.00 49.34 185 GLN A C 1
ATOM 1399 O O . GLN A 1 185 ? -7.741 -4.037 -28.184 1.00 49.34 185 GLN A O 1
ATOM 1404 N N . ARG A 1 186 ? -9.526 -2.874 -27.500 1.00 45.44 186 ARG A N 1
ATOM 1405 C CA . ARG A 1 186 ? -10.046 -3.962 -26.666 1.00 45.44 186 ARG A CA 1
ATOM 1406 C C . ARG A 1 186 ? -11.355 -4.469 -27.262 1.00 45.44 186 ARG A C 1
ATOM 1408 O O . ARG A 1 186 ? -12.263 -3.663 -27.456 1.00 45.44 186 ARG A O 1
ATOM 1415 N N . PRO A 1 187 ? -11.506 -5.779 -27.556 1.00 36.12 187 PRO A N 1
ATOM 1416 C CA . PRO A 1 187 ? -12.845 -6.317 -27.717 1.00 36.12 187 PRO A CA 1
ATOM 1417 C C . PRO A 1 187 ? -13.585 -5.969 -26.432 1.00 36.12 187 PRO A C 1
ATOM 1419 O O . PRO A 1 187 ? -13.113 -6.305 -25.345 1.00 36.12 187 PRO A O 1
ATOM 1422 N N . SER A 1 188 ? -14.697 -5.249 -26.566 1.00 35.59 188 SER A N 1
ATOM 1423 C CA . SER A 1 188 ? -15.620 -5.001 -25.472 1.00 35.59 188 SER A CA 1
ATOM 1424 C C . SER A 1 188 ? -15.884 -6.347 -24.809 1.00 35.59 188 SER A C 1
ATOM 1426 O O . SER A 1 188 ? -16.571 -7.200 -25.388 1.00 35.59 188 SER A O 1
ATOM 1428 N N . LEU A 1 189 ? -15.323 -6.564 -23.619 1.00 39.47 189 LEU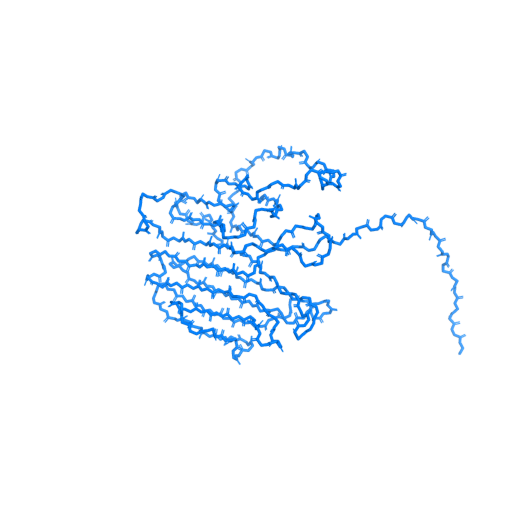 A N 1
ATOM 1429 C CA . LEU A 1 189 ? -15.842 -7.567 -22.708 1.00 39.47 189 LEU A CA 1
ATOM 1430 C C . LEU A 1 189 ? -17.189 -7.005 -22.282 1.00 39.47 189 LEU A C 1
ATOM 1432 O O . LEU A 1 189 ? -17.326 -6.355 -21.255 1.00 39.47 189 LEU A O 1
ATOM 1436 N N . SER A 1 190 ? -18.160 -7.191 -23.178 1.00 32.50 190 SER A N 1
ATOM 1437 C CA . SER A 1 190 ? -19.574 -7.097 -22.880 1.00 32.50 190 SER A CA 1
ATOM 1438 C C . SER A 1 190 ? -19.715 -7.818 -21.563 1.00 32.50 190 SER A C 1
ATOM 1440 O O . SER A 1 190 ? -19.287 -8.975 -21.489 1.00 32.50 190 SER A O 1
ATOM 1442 N N . ALA A 1 191 ? -20.196 -7.103 -20.548 1.00 34.09 191 ALA A N 1
ATOM 1443 C CA . ALA A 1 191 ? -20.520 -7.649 -19.251 1.00 34.09 191 ALA A CA 1
ATOM 1444 C C . ALA A 1 191 ? -21.104 -9.043 -19.471 1.00 34.09 191 ALA A C 1
ATOM 1446 O O . ALA A 1 191 ? -22.234 -9.199 -19.942 1.00 34.09 191 ALA A O 1
ATOM 1447 N N . ILE A 1 192 ? -20.297 -10.076 -19.212 1.00 28.95 192 ILE A N 1
ATOM 1448 C CA . ILE A 1 192 ? -20.876 -11.381 -19.000 1.00 28.95 192 ILE A CA 1
ATOM 1449 C C . ILE A 1 192 ? -21.598 -11.132 -17.690 1.00 28.95 192 ILE A C 1
ATOM 1451 O O . ILE A 1 192 ? -20.960 -11.060 -16.642 1.00 28.95 192 ILE A O 1
ATOM 1455 N N . ASN A 1 193 ? -22.913 -10.916 -17.777 1.00 32.88 193 ASN A N 1
ATOM 1456 C CA . ASN A 1 193 ? -23.836 -11.146 -16.680 1.00 32.88 193 ASN A CA 1
ATOM 1457 C C . ASN A 1 193 ? -23.676 -12.624 -16.317 1.00 32.88 193 ASN A C 1
ATOM 1459 O O . ASN A 1 193 ? -24.488 -13.473 -16.678 1.00 32.88 193 ASN A O 1
ATOM 1463 N N . VAL A 1 194 ? -22.560 -12.949 -15.667 1.00 31.14 194 VAL A N 1
ATOM 1464 C CA . VAL A 1 194 ? -22.458 -14.128 -14.842 1.00 31.14 194 VAL A CA 1
ATOM 1465 C C . VAL A 1 194 ? -23.413 -13.783 -13.714 1.00 31.14 194 VAL A C 1
ATOM 1467 O O . VAL A 1 194 ? -23.156 -12.802 -13.011 1.00 31.14 194 VAL A O 1
ATOM 1470 N N . PRO A 1 195 ? -24.553 -14.483 -13.577 1.00 26.81 195 PRO A N 1
ATOM 1471 C CA . PRO A 1 195 ? -25.365 -14.303 -12.392 1.00 26.81 195 PRO A CA 1
ATOM 1472 C C . PRO A 1 195 ? -24.414 -14.450 -11.211 1.00 26.81 195 PRO A C 1
ATOM 1474 O O . PRO A 1 195 ? -23.674 -15.435 -11.149 1.00 26.81 195 PRO A O 1
ATOM 1477 N N . VAL A 1 196 ? -24.380 -13.438 -10.342 1.00 38.41 196 VAL A N 1
ATOM 1478 C CA . VAL A 1 196 ? -23.699 -13.511 -9.054 1.00 38.41 196 VAL A CA 1
ATOM 1479 C C . VAL A 1 196 ? -24.377 -14.658 -8.314 1.00 38.41 196 VAL A C 1
ATOM 1481 O O . VAL A 1 196 ? -25.373 -14.484 -7.619 1.00 38.41 196 VAL A O 1
ATOM 1484 N N . GLN A 1 197 ? -23.894 -15.878 -8.542 1.00 34.31 197 GLN A N 1
ATOM 1485 C CA . GLN A 1 197 ? -24.066 -16.941 -7.582 1.00 34.31 197 GLN A CA 1
ATOM 1486 C C . GLN A 1 197 ? -23.412 -16.400 -6.325 1.00 34.31 197 GLN A C 1
ATOM 1488 O O . GLN A 1 197 ? -22.277 -15.928 -6.370 1.00 34.31 197 GLN A O 1
ATOM 1493 N N . SER A 1 198 ? -24.185 -16.405 -5.249 1.00 35.59 198 SER A N 1
ATOM 1494 C CA . SER A 1 198 ? -23.846 -16.006 -3.890 1.00 35.59 198 SER A CA 1
ATOM 1495 C C . SER A 1 198 ? -22.696 -16.846 -3.316 1.00 35.59 198 SER A C 1
ATOM 1497 O O . SER A 1 198 ? -22.860 -17.551 -2.324 1.00 35.59 198 SER A O 1
ATOM 1499 N N . GLY A 1 199 ? -21.545 -16.843 -3.980 1.00 37.94 199 GLY A N 1
ATOM 1500 C CA . GLY A 1 199 ? -20.277 -17.274 -3.432 1.00 37.94 199 GLY A CA 1
ATOM 1501 C C . GLY A 1 199 ? -19.662 -16.069 -2.745 1.00 37.94 199 GLY A C 1
ATOM 1502 O O . GLY A 1 199 ? -19.448 -15.042 -3.391 1.00 37.94 199 GLY A O 1
ATOM 1503 N N . GLN A 1 200 ? -19.424 -16.185 -1.440 1.00 45.53 200 GLN A N 1
ATOM 1504 C CA . GLN A 1 200 ? -18.661 -15.204 -0.674 1.00 45.53 200 GLN A CA 1
ATOM 1505 C C . GLN A 1 200 ? -17.353 -14.898 -1.409 1.00 45.53 200 GLN A C 1
ATOM 1507 O O . GLN A 1 200 ? -16.564 -15.796 -1.705 1.00 45.53 200 GLN A O 1
ATOM 1512 N N . VAL A 1 201 ? -17.143 -13.628 -1.751 1.00 58.25 201 VAL A N 1
ATOM 1513 C CA . VAL A 1 201 ? -15.860 -13.159 -2.272 1.00 58.25 201 VAL A CA 1
ATOM 1514 C C . VAL A 1 201 ? -14.936 -13.025 -1.070 1.00 58.25 201 VAL A C 1
ATOM 1516 O O . VAL A 1 201 ? -14.975 -12.014 -0.387 1.00 58.25 201 VAL A O 1
ATOM 1519 N N . SER A 1 202 ? -14.121 -14.045 -0.810 1.00 72.00 202 SER A N 1
ATOM 1520 C CA . SER A 1 202 ? -13.216 -14.071 0.346 1.00 72.00 202 SER A CA 1
ATOM 1521 C C . SER A 1 202 ? -11.861 -13.409 0.096 1.00 72.00 202 SER A C 1
ATOM 1523 O O . SER A 1 202 ? -10.959 -13.513 0.912 1.00 72.00 202 SER A O 1
ATOM 1525 N N . LYS A 1 203 ? -11.656 -12.764 -1.055 1.00 79.50 203 LYS A N 1
ATOM 1526 C CA . LYS A 1 203 ? -10.434 -12.008 -1.355 1.00 79.50 203 LYS A CA 1
ATOM 1527 C C . LYS A 1 203 ? -10.734 -10.920 -2.375 1.00 79.50 203 LYS A C 1
ATOM 1529 O O . LYS A 1 203 ? -11.303 -11.209 -3.431 1.00 79.50 203 LYS A O 1
ATOM 1534 N N . ALA A 1 204 ? -10.293 -9.699 -2.093 1.00 78.50 204 ALA A N 1
ATOM 1535 C CA . ALA A 1 204 ? -10.246 -8.622 -3.073 1.00 78.50 204 ALA A CA 1
ATOM 1536 C C . ALA A 1 204 ? -8.794 -8.351 -3.474 1.00 78.50 204 ALA A C 1
ATOM 1538 O O . ALA A 1 204 ? -7.884 -8.432 -2.650 1.00 78.50 204 ALA A O 1
ATOM 1539 N N . THR A 1 205 ? -8.532 -8.104 -4.756 1.00 80.12 205 THR A N 1
ATOM 1540 C CA . THR A 1 205 ? -7.161 -7.899 -5.242 1.00 80.12 205 THR A CA 1
ATOM 1541 C C . THR A 1 205 ? -7.141 -6.957 -6.427 1.00 80.12 205 THR A C 1
ATOM 1543 O O . THR A 1 205 ? -7.910 -7.125 -7.372 1.00 80.12 205 THR A O 1
ATOM 1546 N N . PHE A 1 206 ? -6.210 -6.016 -6.384 1.00 78.62 206 PHE A N 1
ATOM 1547 C CA . PHE A 1 206 ? -5.775 -5.213 -7.505 1.00 78.62 206 PHE A CA 1
ATOM 1548 C C . PHE A 1 206 ? -4.385 -5.677 -7.960 1.00 78.62 206 PHE A C 1
ATOM 1550 O O . PHE A 1 206 ? -3.508 -5.888 -7.125 1.00 78.62 206 PHE A O 1
ATOM 1557 N N . VAL A 1 207 ? -4.204 -5.822 -9.277 1.00 75.62 207 VAL A N 1
ATOM 1558 C CA . VAL A 1 207 ? -2.959 -6.290 -9.905 1.00 75.62 207 VAL A CA 1
ATOM 1559 C C . VAL A 1 207 ? -2.565 -5.319 -11.011 1.00 75.62 207 VAL A C 1
ATOM 1561 O O . VAL A 1 207 ? -3.285 -5.202 -12.008 1.00 75.62 207 VAL A O 1
ATOM 1564 N N . SER A 1 208 ? -1.412 -4.679 -10.874 1.00 68.31 208 SER A N 1
ATOM 1565 C CA . SER A 1 208 ? -0.753 -3.921 -11.930 1.00 68.31 208 SER A CA 1
ATOM 1566 C C . SER A 1 208 ? -0.260 -4.899 -13.005 1.00 68.31 208 SER A C 1
ATOM 1568 O O . SER A 1 208 ? 0.426 -5.879 -12.722 1.00 68.31 208 SER A O 1
ATOM 1570 N N . ARG A 1 209 ? -0.640 -4.690 -14.271 1.00 64.19 209 ARG A N 1
ATOM 1571 C CA . ARG A 1 209 ? -0.231 -5.568 -15.384 1.00 64.19 209 ARG A CA 1
ATOM 1572 C C . ARG A 1 209 ? 0.328 -4.775 -16.547 1.00 64.19 209 ARG A C 1
ATOM 1574 O O . ARG A 1 209 ? -0.246 -3.767 -16.947 1.00 64.19 209 ARG A O 1
ATOM 1581 N N . LEU A 1 210 ? 1.330 -5.347 -17.210 1.00 51.34 210 LEU A N 1
ATOM 1582 C CA . LEU A 1 210 ? 1.641 -4.974 -18.584 1.00 51.34 210 LEU A CA 1
ATOM 1583 C C . LEU A 1 210 ? 0.595 -5.500 -19.563 1.00 51.34 210 LEU A C 1
ATOM 1585 O O . LEU A 1 210 ? 0.224 -6.680 -19.550 1.00 51.34 210 LEU A O 1
ATOM 1589 N N . MET A 1 211 ? 0.248 -4.659 -20.536 1.00 41.22 211 MET A N 1
ATOM 1590 C CA . MET A 1 211 ? -0.120 -5.169 -21.849 1.00 41.22 211 MET A CA 1
ATOM 1591 C C . MET A 1 211 ? 1.133 -5.727 -22.527 1.00 41.22 211 MET A C 1
ATOM 1593 O O . MET A 1 211 ? 1.895 -5.004 -23.167 1.00 41.22 211 MET A O 1
ATOM 1597 N N . VAL A 1 212 ? 1.322 -7.044 -22.472 1.00 35.06 212 VAL A N 1
ATOM 1598 C CA . VAL A 1 212 ? 2.133 -7.695 -23.504 1.00 35.06 212 VAL A CA 1
ATOM 1599 C C . VAL A 1 212 ? 1.361 -7.521 -24.806 1.00 35.06 212 VAL A C 1
ATOM 1601 O O . VAL A 1 212 ? 0.288 -8.110 -24.965 1.00 35.06 212 VAL A O 1
ATOM 1604 N N . LYS A 1 213 ? 1.879 -6.718 -25.746 1.00 33.25 213 LYS A N 1
ATOM 1605 C CA . LYS A 1 213 ? 1.378 -6.712 -27.125 1.00 33.25 213 LYS A CA 1
ATOM 1606 C C . LYS A 1 213 ? 1.353 -8.162 -27.600 1.00 33.25 213 LYS A C 1
ATOM 1608 O O . LYS A 1 213 ? 2.394 -8.752 -27.887 1.00 33.25 213 LYS A O 1
ATOM 1613 N N . ARG A 1 214 ? 0.158 -8.755 -27.696 1.00 30.45 214 ARG A N 1
ATOM 1614 C CA . ARG A 1 214 ? -0.045 -9.963 -28.492 1.00 30.45 214 ARG A CA 1
ATOM 1615 C C . ARG A 1 214 ? 0.165 -9.540 -29.934 1.00 30.45 214 ARG A C 1
ATOM 1617 O O . ARG A 1 214 ? -0.770 -9.171 -30.635 1.00 30.45 214 ARG A O 1
ATOM 1624 N N . SER A 1 215 ? 1.414 -9.590 -30.369 1.00 28.31 215 SER A N 1
ATOM 1625 C CA . SER A 1 215 ? 1.758 -9.619 -31.775 1.00 28.31 215 SER A CA 1
ATOM 1626 C C . SER A 1 215 ? 1.088 -10.861 -32.350 1.00 28.31 215 SER A C 1
ATOM 1628 O O . SER A 1 215 ? 1.608 -11.971 -32.248 1.00 28.31 215 SER A O 1
ATOM 1630 N N . SER A 1 216 ? -0.099 -10.695 -32.928 1.00 35.28 216 SER A N 1
ATOM 1631 C CA . SER A 1 216 ? -0.685 -11.660 -33.845 1.00 35.28 216 SER A CA 1
ATOM 1632 C C . SER A 1 216 ? 0.189 -11.702 -35.100 1.00 35.28 216 SER A C 1
ATOM 1634 O O . SER A 1 216 ? -0.158 -11.153 -36.142 1.00 35.28 216 SER A O 1
ATOM 1636 N N . VAL A 1 217 ? 1.364 -12.322 -35.000 1.00 33.25 217 VAL A N 1
ATOM 1637 C CA . VAL A 1 217 ? 2.130 -12.742 -36.168 1.00 33.25 217 VAL A CA 1
ATOM 1638 C C . VAL A 1 217 ? 1.694 -14.163 -36.454 1.00 33.25 217 VAL A C 1
ATOM 1640 O O . VAL A 1 217 ? 2.025 -15.110 -35.744 1.00 33.25 217 VAL A O 1
ATOM 1643 N N . GLY A 1 218 ? 0.849 -14.260 -37.474 1.00 30.19 218 GLY A N 1
ATOM 1644 C CA . GLY A 1 218 ? 0.236 -15.493 -37.911 1.00 30.19 218 GLY A CA 1
ATOM 1645 C C . GLY A 1 218 ? 1.243 -16.603 -38.195 1.00 30.19 218 GLY A C 1
ATOM 1646 O O . GLY A 1 218 ? 2.366 -16.386 -38.650 1.00 30.19 218 GLY A O 1
ATOM 1647 N N . SER A 1 219 ? 0.758 -17.816 -37.958 1.00 38.72 219 SER A N 1
ATOM 1648 C CA . SER A 1 219 ? 1.099 -19.054 -38.644 1.00 38.72 219 SER A CA 1
ATOM 1649 C C . SER A 1 219 ? 2.070 -18.900 -39.819 1.00 38.72 219 SER A C 1
ATOM 1651 O O . SER A 1 219 ? 1.669 -18.712 -40.967 1.00 38.72 219 SER A O 1
ATOM 1653 N N . ARG A 1 220 ? 3.356 -19.128 -39.562 1.00 31.16 220 ARG A N 1
ATOM 1654 C CA . ARG A 1 220 ? 4.232 -19.766 -40.545 1.00 31.16 220 ARG A CA 1
ATOM 1655 C C . ARG A 1 220 ? 4.910 -20.950 -39.884 1.00 31.16 220 ARG A C 1
ATOM 1657 O O . ARG A 1 220 ? 5.890 -20.803 -39.165 1.00 31.16 220 ARG A O 1
ATOM 1664 N N . LYS A 1 221 ? 4.381 -22.139 -40.191 1.00 35.41 221 LYS A N 1
ATOM 1665 C CA . LYS A 1 221 ? 5.120 -23.402 -40.138 1.00 35.41 221 LYS A CA 1
ATOM 1666 C C . LYS A 1 221 ? 6.496 -23.174 -40.776 1.00 35.41 221 LYS A C 1
ATOM 1668 O O . LYS A 1 221 ? 6.594 -23.107 -42.000 1.00 35.41 221 LYS A O 1
ATOM 1673 N N . LYS A 1 222 ? 7.554 -23.081 -39.975 1.00 31.55 222 LYS A N 1
ATOM 1674 C CA . LYS A 1 222 ? 8.892 -23.457 -40.426 1.00 31.55 222 LYS A CA 1
ATOM 1675 C C . LYS A 1 222 ? 9.159 -24.846 -39.873 1.00 31.55 222 LYS A C 1
ATOM 1677 O O . LYS A 1 222 ? 9.073 -25.078 -38.674 1.00 31.55 222 LYS A O 1
ATOM 1682 N N . ARG A 1 223 ? 9.350 -25.772 -40.811 1.00 29.00 223 ARG A N 1
ATOM 1683 C CA . ARG A 1 223 ? 9.695 -27.167 -40.566 1.00 29.00 223 ARG A CA 1
ATOM 1684 C C . ARG A 1 223 ? 10.946 -27.208 -39.695 1.00 29.00 223 ARG A C 1
ATOM 1686 O O . ARG A 1 223 ? 11.922 -26.529 -40.007 1.00 29.00 223 ARG A O 1
ATOM 1693 N N . PHE A 1 224 ? 10.887 -28.017 -38.645 1.00 28.44 224 PHE A N 1
ATOM 1694 C CA . PHE A 1 224 ? 12.063 -28.645 -38.066 1.00 28.44 224 PHE A CA 1
ATOM 1695 C C . PHE A 1 224 ? 12.833 -29.321 -39.205 1.00 28.44 224 PHE A C 1
ATOM 1697 O O . PHE A 1 224 ? 12.271 -30.175 -39.888 1.00 28.44 224 PHE A O 1
ATOM 1704 N N . ASN A 1 225 ? 14.078 -28.908 -39.428 1.00 28.75 225 ASN A N 1
ATOM 1705 C CA . ASN A 1 225 ? 15.062 -29.781 -40.044 1.00 28.75 225 ASN A CA 1
ATOM 1706 C C . ASN A 1 225 ? 15.930 -30.298 -38.903 1.00 28.75 225 ASN A C 1
ATOM 1708 O O . ASN A 1 225 ? 16.546 -29.518 -38.176 1.00 28.75 225 ASN A O 1
ATOM 1712 N N . GLU A 1 226 ? 15.892 -31.614 -38.749 1.00 32.44 226 GLU A N 1
ATOM 1713 C CA . GLU A 1 226 ? 16.871 -32.428 -38.048 1.00 32.44 226 GLU A CA 1
ATOM 1714 C C . GLU A 1 226 ? 18.286 -31.984 -38.421 1.00 32.44 226 GLU A C 1
ATOM 1716 O O . GLU A 1 226 ? 18.546 -31.770 -39.598 1.00 32.44 226 GLU A O 1
ATOM 1721 N N . TYR A 1 227 ? 19.178 -31.880 -37.436 1.00 29.67 227 TYR A N 1
ATOM 1722 C CA . TYR A 1 227 ? 20.500 -32.507 -37.490 1.00 29.67 227 TYR A CA 1
ATOM 1723 C C . TYR A 1 227 ? 20.973 -32.741 -36.053 1.00 29.67 227 TYR A C 1
ATOM 1725 O O . TYR A 1 227 ? 21.426 -31.839 -35.351 1.00 29.67 227 TYR A O 1
ATOM 1733 N N . CYS A 1 228 ? 20.805 -33.988 -35.621 1.00 30.88 228 CYS A N 1
ATOM 1734 C CA . CYS A 1 228 ? 21.613 -34.604 -34.584 1.00 30.88 228 CYS A CA 1
ATOM 1735 C C . CYS A 1 228 ? 23.025 -34.879 -35.127 1.00 30.88 228 CYS A C 1
ATOM 1737 O O . CYS A 1 228 ? 23.164 -35.268 -36.282 1.00 30.88 228 CYS A O 1
ATOM 1739 N N . LEU A 1 229 ? 24.000 -34.799 -34.216 1.00 30.48 229 LEU A N 1
ATOM 1740 C CA . LEU A 1 229 ? 25.241 -35.583 -34.161 1.00 30.48 229 LEU A CA 1
ATOM 1741 C C . LEU A 1 229 ? 26.271 -35.411 -35.289 1.00 30.48 229 LEU A C 1
ATOM 1743 O O . LEU A 1 229 ? 26.131 -35.961 -36.378 1.00 30.48 229 LEU A O 1
ATOM 1747 N N . SER A 1 230 ? 27.404 -34.825 -34.902 1.00 33.88 230 SER A N 1
ATOM 1748 C CA . SER A 1 230 ? 28.724 -35.474 -34.977 1.00 33.88 230 SER A CA 1
ATOM 1749 C C . SER A 1 230 ? 29.699 -34.753 -34.058 1.00 33.88 230 SER A C 1
ATOM 1751 O O . SER A 1 230 ? 29.820 -33.520 -34.241 1.00 33.88 230 SER A O 1
#

pLDDT: mean 78.44, std 21.71, range [26.81, 98.31]

Organism: Noctiluca scintillans (NCBI:txid2966)

Secondary structure (DSSP, 8-state):
---------EEEEEEEESSS-SSGGG-SEEEEEEEEPPSSS-TTSPPEEEEEEEESGGGTT--EEEE---TTSSS-SEEEETT---B--S-TT-EEEEE-SSEEEEEEEE-S-TTTS--EEEEEEEETTEEEEEEEEEESSGGG-EEEEEEEEETGGG--SPPBSTTTTT-GGGG----TTTGGGS----------------EEEE---------------PPPP-----

Foldseek 3Di:
DDDDFFDDAAKFWAKWPFQDDPDQQSTQKTKIFGWDQDPDDPLLKGTFGQKIWMDYVLQVRKIKMWGPDAPQEPRHTFIDIRNHDTHDAPAQCWDWPDDDPRKTKIKHFDDPPPPPAHGWIWIWMQGNNWIKIKIKGWDDHYPPIDIGIKIKTFQVLVRPHFMHHCQGPVHCPVSDDGDPVNPPPDDPPPPPPPPPPPDRPRMGMDDRDTDPPPPCPDDDDDDDDDDDDD

Sequence (230 aa):
GEKFDLWKLGWSTFLQVPQQAETDNDVKLLIQGNVQRFWGSDECAPAFLDQVHISGSWAGNRTVQIFSGSLESENSFAVSIDNGPRQKIQDADGTTFLLDPHVSVTGTIASQDPALWRPDATAVLDVGGVNVEVVQHTEGRFEESMAMLDISVPDIDQISETLGGWLGVDGSEGAGEAPPECATQRPSLSAINVPVQSGQVSKATFVSRLMVKRSSVGSRKKRFNEYCLS

Radius of gyration: 20.33 Å; chains: 1; bounding box: 54×47×60 Å